Protein AF-A0A816W4D7-F1 (afdb_monomer_lite)

Sequence (241 aa):
MSYVISHELGPYFRDLLIKDIKNCHAQANRVVDGILGAFRTDSIDISKLLILSRDNSNVNKTVEKMINDAMKKVNAELLNVGTCNLHAIHNGFKAGTTETNWHVENFCMNIWSWFQKSPAREEDFENITDELNDAIEKTILYFSSTRQVLLGKVIDRVFREEARRLLVDVSASDRATFFHDVKLVYHAIADNLKKHFPLKTTFLKDLHVLDPASRTKQDSADTMIRVGRAVPKLLINAQVD

Structure (mmCIF, N/CA/C/O backbone):
data_AF-A0A816W4D7-F1
#
_entry.id   AF-A0A816W4D7-F1
#
loop_
_atom_site.group_PDB
_atom_site.id
_atom_site.type_symbol
_atom_site.label_atom_id
_atom_site.label_alt_id
_atom_site.label_comp_id
_atom_site.label_asym_id
_atom_site.label_entity_id
_atom_site.label_seq_id
_atom_site.pdbx_PDB_ins_code
_atom_site.Cartn_x
_atom_site.Cartn_y
_atom_site.Cartn_z
_atom_site.occupancy
_atom_site.B_iso_or_equiv
_atom_site.auth_seq_id
_atom_site.auth_comp_id
_atom_site.auth_asym_id
_atom_site.auth_atom_id
_atom_site.pdbx_PDB_model_num
ATOM 1 N N . MET A 1 1 ? -6.537 5.227 -4.055 1.00 43.22 1 MET A N 1
ATOM 2 C CA . MET A 1 1 ? -7.144 4.575 -2.874 1.00 43.22 1 MET A CA 1
ATOM 3 C C . MET A 1 1 ? -8.670 4.453 -2.932 1.00 43.22 1 MET A C 1
ATOM 5 O O . MET A 1 1 ? -9.239 3.701 -2.160 1.00 43.22 1 MET A O 1
ATOM 9 N N . SER A 1 2 ? -9.355 5.137 -3.846 1.00 40.59 2 SER A N 1
ATOM 10 C CA . SER A 1 2 ? -10.811 5.300 -3.794 1.00 40.59 2 SER A CA 1
ATOM 11 C C . SER A 1 2 ? -11.666 4.137 -4.315 1.00 40.59 2 SER A C 1
ATOM 13 O O . SER A 1 2 ? -12.844 4.079 -3.993 1.00 40.59 2 SER A O 1
ATOM 15 N N . TYR A 1 3 ? -11.127 3.214 -5.113 1.00 35.16 3 TYR A N 1
ATOM 16 C CA . TYR A 1 3 ? -11.970 2.215 -5.792 1.00 35.16 3 TYR A CA 1
ATOM 17 C C . TYR A 1 3 ? -12.271 0.953 -4.974 1.00 35.16 3 TYR A C 1
ATOM 19 O O . TYR A 1 3 ? -13.312 0.346 -5.179 1.00 35.16 3 TYR A O 1
ATOM 27 N N . VAL A 1 4 ? -11.388 0.553 -4.054 1.00 35.16 4 VAL A N 1
ATOM 28 C CA . VAL A 1 4 ? -11.541 -0.731 -3.341 1.00 35.16 4 VAL A CA 1
ATOM 29 C C . VAL A 1 4 ? -12.537 -0.614 -2.184 1.00 35.16 4 VAL A C 1
ATOM 31 O O . VAL A 1 4 ? -13.344 -1.506 -1.976 1.00 35.16 4 VAL A O 1
ATOM 34 N N . ILE A 1 5 ? -12.543 0.521 -1.475 1.00 44.91 5 ILE A N 1
ATOM 35 C CA . ILE A 1 5 ? -13.471 0.752 -0.355 1.00 44.91 5 ILE A CA 1
ATOM 36 C C . ILE A 1 5 ? -14.904 0.986 -0.870 1.00 44.91 5 ILE A C 1
ATOM 38 O O . ILE A 1 5 ? -15.868 0.627 -0.205 1.00 44.91 5 ILE A O 1
ATOM 42 N N . SER A 1 6 ? -15.063 1.560 -2.070 1.00 46.59 6 SER A N 1
ATOM 43 C CA . SER A 1 6 ? -16.387 1.888 -2.609 1.00 46.59 6 SER A CA 1
ATOM 44 C C . SER A 1 6 ? -17.221 0.687 -3.030 1.00 46.59 6 SER A C 1
ATOM 46 O O . SER A 1 6 ? -18.440 0.762 -2.962 1.00 46.59 6 SER A O 1
ATOM 48 N N . HIS A 1 7 ? -16.592 -0.405 -3.461 1.00 46.03 7 HIS A N 1
ATOM 49 C CA . HIS A 1 7 ? -17.326 -1.570 -3.946 1.00 46.03 7 HIS A CA 1
ATOM 50 C C . HIS A 1 7 ? -17.870 -2.444 -2.807 1.00 46.03 7 HIS A C 1
ATOM 52 O O . HIS A 1 7 ? -18.959 -2.994 -2.934 1.00 46.03 7 HIS A O 1
ATOM 58 N N . GLU A 1 8 ? -17.128 -2.529 -1.699 1.00 49.53 8 GLU A N 1
ATOM 59 C CA . GLU A 1 8 ? -17.461 -3.363 -0.535 1.00 49.53 8 GLU A CA 1
ATOM 60 C C . GLU A 1 8 ? -18.440 -2.679 0.434 1.00 49.53 8 GLU A C 1
ATOM 62 O O . GLU A 1 8 ? -19.227 -3.353 1.087 1.00 49.53 8 GLU A O 1
ATOM 67 N N . LEU A 1 9 ? -18.433 -1.341 0.517 1.00 58.88 9 LEU A N 1
ATOM 68 C CA . LEU A 1 9 ? -19.350 -0.565 1.376 1.00 58.88 9 LEU A CA 1
ATOM 69 C C . LEU A 1 9 ? -20.667 -0.173 0.674 1.00 58.88 9 LEU A C 1
ATOM 71 O O . LEU A 1 9 ? -21.354 0.758 1.095 1.00 58.88 9 LEU A O 1
ATOM 75 N N . GLY A 1 10 ? -20.994 -0.848 -0.429 1.00 63.88 10 GLY A N 1
ATOM 76 C CA . GLY A 1 10 ? -22.269 -0.702 -1.122 1.00 63.88 10 GLY A CA 1
ATOM 77 C C . GLY A 1 10 ? -22.396 0.515 -2.059 1.00 63.88 10 GLY A C 1
ATOM 78 O O . GLY A 1 10 ? -21.570 1.436 -2.074 1.00 63.88 10 GLY A O 1
ATOM 79 N N . PRO A 1 11 ? -23.463 0.536 -2.884 1.00 67.50 11 PRO A N 1
ATOM 80 C CA . PRO A 1 11 ? -23.660 1.531 -3.941 1.00 67.50 11 PRO A CA 1
ATOM 81 C C . PRO A 1 11 ? -23.800 2.962 -3.402 1.00 67.50 11 PRO A C 1
ATOM 83 O O . PRO A 1 11 ? -23.321 3.902 -4.028 1.00 67.50 11 PRO A O 1
ATOM 86 N N . TYR A 1 12 ? -24.372 3.131 -2.208 1.00 65.50 12 TYR A N 1
ATOM 87 C CA . TYR A 1 12 ? -24.527 4.442 -1.577 1.00 65.50 12 TYR A CA 1
ATOM 88 C C . TYR A 1 12 ? -23.179 5.099 -1.246 1.00 65.50 12 TYR A C 1
ATOM 90 O O . TYR A 1 12 ? -22.938 6.257 -1.599 1.00 65.50 12 TYR A O 1
ATOM 98 N N . PHE A 1 13 ? -22.269 4.353 -0.610 1.00 64.88 13 PHE A N 1
ATOM 99 C CA . PHE A 1 13 ? -20.935 4.863 -0.301 1.00 64.88 13 PHE A CA 1
ATOM 100 C C . PHE A 1 13 ? -20.142 5.142 -1.577 1.00 64.88 13 PHE A C 1
ATOM 102 O O . PHE A 1 13 ? -19.437 6.150 -1.669 1.00 64.88 13 PHE A O 1
ATOM 109 N N . ARG A 1 14 ? -20.300 4.286 -2.592 1.00 66.69 14 ARG A N 1
ATOM 110 C CA . ARG A 1 14 ? -19.708 4.493 -3.914 1.00 66.69 14 ARG A CA 1
ATOM 111 C C . ARG A 1 14 ? -20.147 5.809 -4.542 1.00 66.69 14 ARG A C 1
ATOM 113 O O . ARG A 1 14 ? -19.284 6.566 -4.984 1.00 66.69 14 ARG A O 1
ATOM 120 N N . ASP A 1 15 ? -21.440 6.102 -4.555 1.00 68.12 15 ASP A N 1
ATOM 121 C CA . ASP A 1 15 ? -21.973 7.317 -5.173 1.00 68.12 15 ASP A CA 1
ATOM 122 C C . ASP A 1 15 ? -21.532 8.579 -4.427 1.00 68.12 15 ASP A C 1
ATOM 124 O O . ASP A 1 15 ? -21.128 9.567 -5.054 1.00 68.12 15 ASP A O 1
ATOM 128 N N . LEU A 1 16 ? -21.520 8.533 -3.091 1.00 64.88 16 LEU A N 1
ATOM 129 C CA . LEU A 1 16 ? -21.025 9.627 -2.257 1.00 64.88 16 LEU A CA 1
ATOM 130 C C . LEU A 1 16 ? -19.529 9.882 -2.498 1.00 64.88 16 LEU A C 1
ATOM 132 O O . LEU A 1 16 ? -19.118 11.020 -2.730 1.00 64.88 16 LEU A O 1
ATOM 136 N N . LEU A 1 17 ? -18.722 8.818 -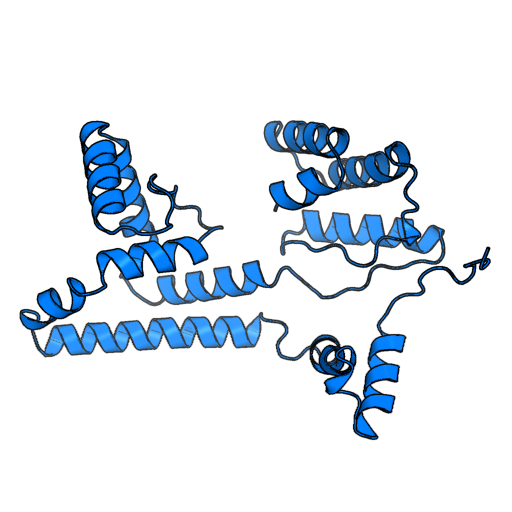2.527 1.00 64.25 17 LEU A N 1
ATOM 137 C CA . LEU A 1 17 ? -17.285 8.903 -2.760 1.00 64.25 17 LEU A CA 1
ATOM 138 C C . LEU A 1 17 ? -16.968 9.408 -4.176 1.00 64.25 17 LEU A C 1
ATOM 140 O O . LEU A 1 17 ? -16.089 10.251 -4.343 1.00 64.25 17 LEU A O 1
ATOM 144 N N . ILE A 1 18 ? -17.692 8.945 -5.201 1.00 64.69 18 ILE A N 1
ATOM 145 C CA . ILE A 1 18 ? -17.551 9.435 -6.582 1.00 64.69 18 ILE A CA 1
ATOM 146 C C . ILE A 1 18 ? -17.895 10.925 -6.656 1.00 64.69 18 ILE A C 1
ATOM 148 O O . ILE A 1 18 ? -17.173 11.686 -7.304 1.00 64.69 18 ILE A O 1
ATOM 152 N N . LYS A 1 19 ? -18.971 11.358 -5.991 1.00 64.50 19 LYS A N 1
ATOM 153 C CA . LYS A 1 19 ? -19.378 12.766 -5.939 1.00 64.50 19 LYS A CA 1
ATOM 154 C C . LYS A 1 19 ? -18.318 13.636 -5.262 1.00 64.50 19 LYS A C 1
ATOM 156 O O . LYS A 1 19 ? -17.996 14.701 -5.784 1.00 64.50 19 LYS A O 1
ATOM 161 N N . ASP A 1 20 ? -17.738 13.191 -4.153 1.00 61.50 20 ASP A N 1
ATOM 162 C CA . ASP A 1 20 ? -16.704 13.954 -3.445 1.00 61.50 20 ASP A CA 1
ATOM 163 C C . ASP A 1 20 ? -15.362 13.983 -4.190 1.00 61.50 20 ASP A C 1
ATOM 165 O O . ASP A 1 20 ? -14.714 15.031 -4.235 1.00 61.50 20 ASP A O 1
ATOM 169 N N . ILE A 1 21 ? -14.972 12.888 -4.851 1.00 57.16 21 ILE A N 1
ATOM 170 C CA . ILE A 1 21 ? -13.780 12.851 -5.716 1.00 57.16 21 ILE A CA 1
ATOM 171 C C . ILE A 1 21 ? -13.932 13.815 -6.893 1.00 5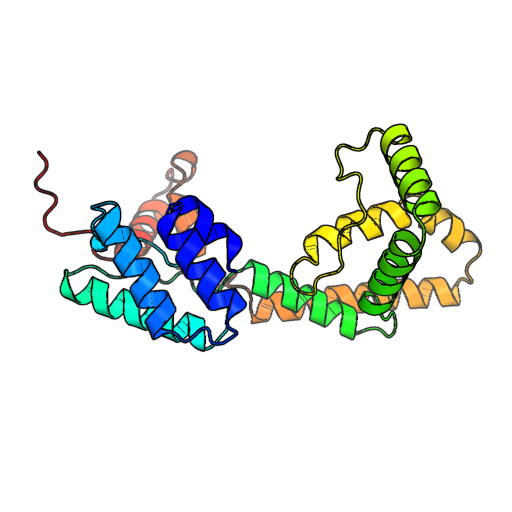7.16 21 ILE A C 1
ATOM 173 O O . ILE A 1 21 ? -12.998 14.554 -7.198 1.00 57.16 21 ILE A O 1
ATOM 177 N N . LYS A 1 22 ? -15.108 13.844 -7.535 1.00 56.06 22 LYS A N 1
ATOM 178 C CA . LYS A 1 22 ? -15.398 14.758 -8.653 1.00 56.06 22 LYS A CA 1
ATOM 179 C C . LYS A 1 22 ? -15.351 16.233 -8.247 1.00 56.06 22 LYS A C 1
ATOM 181 O O . LYS A 1 22 ? -15.041 17.072 -9.083 1.00 56.06 22 LYS A O 1
ATOM 186 N N . ASN A 1 23 ? -15.620 16.542 -6.979 1.00 54.66 23 ASN A N 1
ATOM 187 C CA . ASN A 1 23 ? -15.644 17.910 -6.461 1.00 54.66 23 ASN A CA 1
ATOM 188 C C . ASN A 1 23 ? -14.305 18.371 -5.849 1.00 54.66 23 ASN A C 1
ATOM 190 O O . ASN A 1 23 ? -14.266 19.427 -5.223 1.00 54.66 23 ASN A O 1
ATOM 194 N N . CYS A 1 24 ? -13.215 17.604 -6.007 1.00 49.47 24 CYS A N 1
ATOM 195 C CA . CYS A 1 24 ? -11.825 17.973 -5.679 1.00 49.47 24 CYS A CA 1
ATOM 196 C C . CYS A 1 24 ? -11.538 18.489 -4.249 1.00 49.47 24 CYS A C 1
ATOM 198 O O . CYS A 1 24 ? -10.450 18.998 -3.982 1.00 49.47 24 CYS A O 1
ATOM 200 N N . HIS A 1 25 ? -12.450 18.297 -3.296 1.00 55.69 25 HIS A N 1
ATOM 201 C CA . HIS A 1 25 ? -12.258 18.651 -1.889 1.00 55.69 25 HIS A CA 1
ATOM 202 C C . HIS A 1 25 ? -12.537 17.436 -1.007 1.00 55.69 25 HIS A C 1
ATOM 204 O O . HIS A 1 25 ? -13.533 17.390 -0.286 1.00 55.69 25 HIS A O 1
ATOM 210 N N . ALA A 1 26 ? -11.648 16.441 -1.060 1.00 61.69 26 ALA A N 1
ATOM 211 C CA . ALA A 1 26 ? -11.663 15.321 -0.124 1.00 61.69 26 ALA A CA 1
ATOM 212 C C . ALA A 1 26 ? -11.282 15.822 1.281 1.00 61.69 26 ALA A C 1
ATOM 214 O O . ALA A 1 26 ? -10.135 15.724 1.715 1.00 61.69 26 ALA A O 1
ATOM 215 N N . GLN A 1 27 ? -12.237 16.436 1.976 1.00 77.88 27 GLN A N 1
ATOM 216 C CA . GLN A 1 27 ? -12.098 16.812 3.375 1.00 77.88 27 GLN A CA 1
ATOM 217 C C . GLN A 1 27 ? -12.348 15.572 4.241 1.00 77.88 27 GLN A C 1
ATOM 219 O O . GLN A 1 27 ? -13.264 14.793 3.974 1.00 77.88 27 GLN A O 1
ATOM 224 N N . ALA A 1 28 ? -11.534 15.381 5.283 1.00 81.38 28 ALA A N 1
ATOM 225 C CA . ALA A 1 28 ? -11.591 14.176 6.112 1.00 81.38 28 ALA A CA 1
ATOM 226 C C . ALA A 1 28 ? -12.978 13.948 6.742 1.00 81.38 28 ALA A C 1
ATOM 228 O O . ALA A 1 28 ? -13.445 12.815 6.789 1.00 81.38 28 ALA A O 1
ATOM 229 N N . ASN A 1 29 ? -13.661 15.018 7.160 1.00 84.38 29 ASN A N 1
ATOM 230 C CA . ASN A 1 29 ? -15.020 14.962 7.705 1.00 84.38 29 ASN A CA 1
ATOM 231 C C . ASN A 1 29 ? -16.022 14.335 6.728 1.00 84.38 29 ASN A C 1
ATOM 233 O O . ASN A 1 29 ? -16.762 13.450 7.131 1.00 84.38 29 ASN A O 1
ATOM 237 N N . ARG A 1 30 ? -16.004 14.715 5.445 1.00 80.38 30 ARG A N 1
ATOM 238 C CA . ARG A 1 30 ? -16.941 14.171 4.449 1.00 80.38 30 ARG A CA 1
ATOM 239 C C . ARG A 1 30 ? -16.729 12.684 4.206 1.00 80.38 30 ARG A C 1
ATOM 241 O O . ARG A 1 30 ? -17.689 11.926 4.128 1.00 80.38 30 ARG A O 1
ATOM 248 N N . VAL A 1 31 ? -15.466 12.258 4.146 1.00 81.06 31 VAL A N 1
ATOM 249 C CA . VAL A 1 31 ? -15.121 10.836 4.006 1.00 81.06 31 VAL A CA 1
ATOM 250 C C . VAL A 1 31 ? -15.599 10.049 5.227 1.00 81.06 31 VAL A C 1
ATOM 252 O O . VAL A 1 31 ? -16.188 8.983 5.072 1.00 81.06 31 VAL A O 1
ATOM 255 N N . VAL A 1 32 ? -15.390 10.584 6.433 1.00 87.19 32 VAL A N 1
ATOM 256 C CA . VAL A 1 32 ? -15.873 9.978 7.683 1.00 87.19 32 VAL A CA 1
ATOM 257 C C . VAL A 1 32 ? -17.397 9.891 7.696 1.00 87.19 32 VAL A C 1
ATOM 259 O O . VAL A 1 32 ? -17.925 8.817 7.968 1.00 87.19 32 VAL A O 1
ATOM 262 N N . ASP A 1 33 ? -18.101 10.970 7.356 1.00 85.56 33 ASP A N 1
ATOM 263 C CA . ASP A 1 33 ? -19.566 10.995 7.293 1.00 85.56 33 ASP A CA 1
ATOM 264 C C . ASP A 1 33 ? -20.100 9.971 6.290 1.00 85.56 33 ASP A C 1
ATOM 266 O O . ASP A 1 33 ? -21.085 9.290 6.571 1.00 85.56 33 ASP A O 1
ATOM 270 N N . GLY A 1 34 ? -19.418 9.802 5.156 1.00 81.81 34 GLY A N 1
ATOM 271 C CA . GLY A 1 34 ? -19.741 8.770 4.181 1.00 81.81 34 GLY A CA 1
ATOM 272 C C . GLY A 1 34 ? -19.564 7.358 4.718 1.00 81.81 34 GLY A C 1
ATOM 273 O O . GLY A 1 34 ? -20.479 6.547 4.590 1.00 81.81 34 GLY A O 1
ATOM 274 N N . ILE A 1 35 ? -18.422 7.069 5.350 1.00 84.06 35 ILE A N 1
ATOM 275 C CA . ILE A 1 35 ? -18.149 5.749 5.935 1.00 84.06 35 ILE A CA 1
ATOM 276 C C . ILE A 1 35 ? -19.189 5.451 7.019 1.00 84.06 35 ILE A C 1
ATOM 278 O O . ILE A 1 35 ? -19.868 4.434 6.957 1.00 84.06 35 ILE A O 1
ATOM 282 N N . LEU A 1 36 ? -19.378 6.357 7.981 1.00 86.88 36 LEU A N 1
ATOM 283 C CA . LEU A 1 36 ? -20.357 6.180 9.058 1.00 86.88 36 LEU A CA 1
ATOM 284 C C . LEU A 1 36 ? -21.792 6.090 8.527 1.00 86.88 36 LEU A C 1
ATOM 286 O O . LEU A 1 36 ? -22.603 5.347 9.076 1.00 86.88 36 LEU A O 1
ATOM 290 N N . GLY A 1 37 ? -22.108 6.839 7.471 1.00 85.12 37 GLY A N 1
ATOM 291 C CA . GLY A 1 37 ? -23.381 6.765 6.766 1.00 85.12 37 GLY A CA 1
ATOM 292 C C . GLY A 1 37 ? -23.632 5.376 6.188 1.00 85.12 37 GLY A C 1
ATOM 293 O O . GLY A 1 37 ? -24.696 4.824 6.435 1.00 85.12 37 GLY A O 1
ATOM 294 N N . ALA A 1 38 ? -22.646 4.786 5.509 1.00 82.25 38 ALA A N 1
ATOM 295 C CA . ALA A 1 38 ? -22.746 3.440 4.943 1.00 82.25 38 ALA A CA 1
ATOM 296 C C . ALA A 1 38 ? -23.022 2.377 6.018 1.00 82.25 38 ALA A C 1
ATOM 298 O O . ALA A 1 38 ? -23.970 1.609 5.897 1.00 82.25 38 ALA A O 1
ATOM 299 N N . PHE A 1 39 ? -22.277 2.410 7.130 1.00 83.94 39 PHE A N 1
ATOM 300 C CA . PHE A 1 39 ? -22.509 1.506 8.264 1.00 83.94 39 PHE A CA 1
ATOM 301 C C . PHE A 1 39 ? -23.934 1.634 8.823 1.00 83.94 39 PHE A C 1
ATOM 303 O O . PHE A 1 39 ? -24.573 0.628 9.121 1.00 83.94 39 PHE A O 1
ATOM 310 N N . ARG A 1 40 ? -24.465 2.860 8.931 1.00 86.38 40 ARG A N 1
ATOM 311 C CA . ARG A 1 40 ? -25.851 3.093 9.374 1.00 86.38 40 ARG A CA 1
ATOM 312 C C . ARG A 1 40 ? -26.873 2.567 8.370 1.00 86.38 40 ARG A C 1
ATOM 314 O O . ARG A 1 40 ? -27.831 1.927 8.787 1.00 86.38 40 ARG A O 1
ATOM 321 N N . THR A 1 41 ? -26.681 2.844 7.082 1.00 84.75 41 THR A N 1
ATOM 322 C CA . THR A 1 41 ? -27.574 2.393 6.005 1.00 84.75 41 THR A CA 1
ATOM 323 C C . THR A 1 41 ? -27.668 0.873 5.969 1.00 84.75 41 THR A C 1
ATOM 325 O O . THR A 1 41 ? -28.770 0.336 5.901 1.00 84.75 41 THR A O 1
ATOM 328 N N . ASP A 1 42 ? -26.535 0.192 6.112 1.00 82.50 42 ASP A N 1
ATOM 329 C CA . ASP A 1 42 ? -26.463 -1.268 6.043 1.00 82.50 42 ASP A CA 1
ATOM 330 C C . ASP A 1 42 ? -26.706 -1.942 7.406 1.00 82.50 42 ASP A C 1
ATOM 332 O O . ASP A 1 42 ? -26.616 -3.162 7.528 1.00 82.50 42 ASP A O 1
ATOM 336 N N . SER A 1 43 ? -27.030 -1.165 8.449 1.00 86.00 43 SER A N 1
ATOM 337 C CA . SER A 1 43 ? -27.230 -1.655 9.824 1.00 86.00 43 SER A CA 1
ATOM 338 C C . SER A 1 43 ? -26.036 -2.459 10.368 1.00 86.00 43 SER A C 1
ATOM 340 O O . SER A 1 43 ? -26.191 -3.401 11.148 1.00 86.00 43 SER A O 1
ATOM 342 N N . ILE A 1 44 ? -24.822 -2.079 9.965 1.00 83.44 44 ILE A N 1
ATOM 343 C CA . ILE A 1 44 ? -23.567 -2.674 10.421 1.00 83.44 44 ILE A CA 1
ATOM 344 C C . ILE A 1 44 ? -23.064 -1.882 11.628 1.00 83.44 44 ILE A C 1
ATOM 346 O O . ILE A 1 44 ? -22.872 -0.668 11.566 1.00 83.44 44 ILE A O 1
ATOM 350 N N . ASP A 1 45 ? -22.799 -2.575 12.734 1.00 85.06 45 ASP A N 1
ATOM 351 C CA . ASP A 1 45 ? -22.150 -1.961 13.891 1.00 85.06 45 ASP A CA 1
ATOM 352 C C . ASP A 1 45 ? -20.686 -1.618 13.563 1.00 85.06 45 ASP A C 1
ATOM 354 O O . ASP A 1 45 ? -19.903 -2.482 13.162 1.00 85.06 45 ASP A O 1
ATOM 358 N N . ILE A 1 46 ? -20.308 -0.354 13.769 1.00 85.00 46 ILE A N 1
ATOM 359 C CA . ILE A 1 46 ? -18.941 0.140 13.572 1.00 85.00 46 ILE A CA 1
ATOM 360 C C . ILE A 1 46 ? -17.920 -0.604 14.440 1.00 85.00 46 ILE A C 1
ATOM 362 O O . ILE A 1 46 ? -16.758 -0.705 14.060 1.00 85.00 46 ILE A O 1
ATOM 366 N N . SER A 1 47 ? -18.333 -1.167 15.578 1.00 84.88 47 SER A N 1
ATOM 367 C CA . SER A 1 47 ? -17.462 -1.976 16.438 1.00 84.88 47 SER A CA 1
ATOM 368 C C . SER A 1 47 ? -16.917 -3.230 15.735 1.00 84.88 47 SER A C 1
ATOM 370 O O . SER A 1 47 ? -15.885 -3.763 16.142 1.00 84.88 47 SER A O 1
ATOM 372 N N . LYS A 1 48 ? -17.577 -3.679 14.656 1.00 84.00 48 LYS A N 1
ATOM 373 C CA . LYS A 1 48 ? -17.149 -4.808 13.819 1.00 84.00 48 LYS A CA 1
ATOM 374 C C . LYS A 1 48 ? -16.035 -4.433 12.835 1.00 84.00 48 LYS A C 1
ATOM 376 O O . LYS A 1 48 ? -15.473 -5.318 12.190 1.00 84.00 48 LYS A O 1
ATOM 381 N N . LEU A 1 49 ? -15.700 -3.148 12.698 1.00 85.69 49 LEU A N 1
ATOM 382 C CA . LEU A 1 49 ? -14.597 -2.701 11.854 1.00 85.69 49 LEU A CA 1
ATOM 383 C C . LEU A 1 49 ? -13.254 -3.025 12.522 1.00 85.69 49 LEU A C 1
ATOM 385 O O . LEU A 1 49 ? -12.887 -2.418 13.517 1.00 85.69 49 LEU A O 1
ATOM 389 N N . LEU A 1 50 ? -12.489 -3.958 11.953 1.00 83.44 50 LEU A N 1
ATOM 390 C CA . LEU A 1 50 ? -11.210 -4.376 12.537 1.00 83.44 50 LEU A CA 1
ATOM 391 C C . LEU A 1 50 ? -10.032 -3.481 12.117 1.00 83.44 50 LEU A C 1
ATOM 393 O O . LEU A 1 50 ? -9.238 -3.065 12.954 1.00 83.44 50 LEU A O 1
ATOM 397 N N . ILE A 1 51 ? -9.891 -3.201 10.817 1.00 83.81 51 ILE A N 1
ATOM 398 C CA . ILE A 1 51 ? -8.764 -2.455 10.231 1.00 83.81 51 ILE A CA 1
ATOM 399 C C . ILE A 1 51 ? -9.305 -1.444 9.221 1.00 83.81 51 ILE A C 1
ATOM 401 O O . ILE A 1 51 ? -10.180 -1.772 8.422 1.00 83.81 51 ILE A O 1
ATOM 405 N N . LEU A 1 52 ? -8.703 -0.253 9.179 1.00 84.81 52 LEU A N 1
ATOM 406 C CA . LEU A 1 52 ? -8.881 0.704 8.089 1.00 84.81 52 LEU A CA 1
ATOM 407 C C . LEU A 1 52 ? -7.566 0.876 7.313 1.00 84.81 52 LEU A C 1
ATOM 409 O O . LEU A 1 52 ? -6.662 1.594 7.735 1.00 84.81 52 LEU A O 1
ATOM 413 N N . SER A 1 53 ? -7.448 0.213 6.160 1.00 79.94 53 SER A N 1
ATOM 414 C CA . SER A 1 53 ? -6.255 0.334 5.311 1.00 79.94 53 SER A CA 1
ATOM 415 C C . SER A 1 53 ? -6.238 1.677 4.581 1.00 79.94 53 SER A C 1
ATOM 417 O O . SER A 1 53 ? -7.204 2.037 3.908 1.00 79.94 53 SER A O 1
ATOM 419 N N . ARG A 1 54 ? -5.129 2.423 4.697 1.00 79.56 54 ARG A N 1
ATOM 420 C CA . ARG A 1 54 ? -5.027 3.794 4.170 1.00 79.56 54 ARG A CA 1
ATOM 421 C C . ARG A 1 54 ? -3.631 4.205 3.664 1.00 79.56 54 ARG A C 1
ATOM 423 O O . ARG A 1 54 ? -2.610 3.647 4.079 1.00 79.56 54 ARG A O 1
ATOM 430 N N . ASP A 1 55 ? -3.559 5.179 2.754 1.00 75.06 55 ASP A N 1
ATOM 431 C CA . ASP A 1 55 ? -2.334 5.727 2.139 1.00 75.06 55 ASP A CA 1
ATOM 432 C C . ASP A 1 55 ? -1.772 6.875 2.976 1.00 75.06 55 ASP A C 1
ATOM 434 O O . ASP A 1 55 ? -2.474 7.446 3.809 1.00 75.06 55 ASP A O 1
ATOM 438 N N . ASN A 1 56 ? -0.482 7.198 2.827 1.00 77.00 56 ASN A N 1
ATOM 439 C CA . ASN A 1 56 ? 0.232 8.059 3.781 1.00 77.00 56 ASN A CA 1
ATOM 440 C C . ASN A 1 56 ? -0.151 9.549 3.747 1.00 77.00 56 ASN A C 1
ATOM 442 O O . ASN A 1 56 ? 0.520 10.353 4.395 1.00 77.00 56 ASN A O 1
ATOM 446 N N . SER A 1 57 ? -1.234 9.918 3.059 1.00 82.69 57 SER A N 1
ATOM 447 C CA . SER A 1 57 ? -1.743 11.287 3.057 1.00 82.69 57 SER A CA 1
ATOM 448 C C . SER A 1 57 ? -2.241 11.719 4.441 1.00 82.69 57 SER A C 1
ATOM 450 O O . SER A 1 57 ? -2.758 10.919 5.228 1.00 82.69 57 SER A O 1
ATOM 452 N N . ASN A 1 58 ? -2.090 13.012 4.743 1.00 83.25 58 ASN A N 1
ATOM 453 C CA . ASN A 1 58 ? -2.537 13.587 6.016 1.00 83.25 58 ASN A CA 1
ATOM 454 C C . ASN A 1 58 ? -4.056 13.477 6.187 1.00 83.25 58 ASN A C 1
ATOM 456 O O . ASN A 1 58 ? -4.512 13.131 7.271 1.00 83.25 58 ASN A O 1
ATOM 460 N N . VAL A 1 59 ? -4.822 13.682 5.109 1.00 83.88 59 VAL A N 1
ATOM 461 C CA . VAL A 1 59 ? -6.285 13.527 5.113 1.00 83.88 59 VAL A CA 1
ATOM 462 C C . VAL A 1 59 ? -6.673 12.130 5.588 1.00 83.88 59 VAL A C 1
ATOM 464 O O . VAL A 1 59 ? -7.477 11.999 6.505 1.00 83.88 59 VAL A O 1
ATOM 467 N N . ASN A 1 60 ? -6.047 11.085 5.045 1.00 84.06 60 ASN A N 1
ATOM 468 C CA . ASN A 1 60 ? -6.384 9.714 5.409 1.00 84.06 60 ASN A CA 1
ATOM 469 C C . ASN A 1 60 ? -5.952 9.332 6.832 1.00 84.06 60 ASN A C 1
ATOM 471 O O . ASN A 1 60 ? -6.618 8.519 7.467 1.00 84.06 60 ASN A O 1
ATOM 475 N N . LYS A 1 61 ? -4.885 9.940 7.370 1.00 86.31 61 LYS A N 1
ATOM 476 C CA . LYS A 1 61 ? -4.549 9.818 8.803 1.00 86.31 61 LYS A CA 1
ATOM 477 C C . LYS A 1 61 ? -5.626 10.451 9.680 1.00 86.31 61 LYS A C 1
ATOM 479 O O . LYS A 1 61 ? -5.988 9.891 10.709 1.00 86.31 61 LYS A O 1
ATOM 484 N N . THR A 1 62 ? -6.145 11.609 9.273 1.00 89.38 62 THR A N 1
ATOM 485 C CA . THR A 1 62 ? -7.245 12.274 9.978 1.00 89.38 62 THR A CA 1
ATOM 486 C C . THR A 1 62 ? -8.521 11.438 9.927 1.00 89.38 62 THR A C 1
ATOM 488 O O . THR A 1 62 ? -9.166 11.292 10.960 1.00 89.38 62 THR A O 1
ATOM 491 N N . VAL A 1 63 ? -8.852 10.837 8.778 1.00 89.19 63 VAL A N 1
ATOM 492 C CA . VAL A 1 63 ? -9.993 9.912 8.647 1.00 89.19 63 VAL A CA 1
ATOM 493 C C . VAL A 1 63 ? -9.849 8.726 9.604 1.00 89.19 63 VAL A C 1
ATOM 495 O O . VAL A 1 63 ? -10.761 8.475 10.385 1.00 89.19 63 VAL A O 1
ATOM 498 N N . GLU A 1 64 ? -8.701 8.038 9.601 1.00 89.94 64 GLU A N 1
ATOM 499 C CA . GLU A 1 64 ? -8.437 6.912 10.512 1.00 89.94 64 GLU A CA 1
ATOM 500 C C . GLU A 1 64 ? -8.600 7.321 11.976 1.00 89.94 64 GLU A C 1
ATOM 502 O O . GLU A 1 64 ? -9.294 6.643 12.733 1.00 89.94 64 GLU A O 1
ATOM 507 N N . LYS A 1 65 ? -8.027 8.467 12.361 1.00 92.50 65 LYS A N 1
ATOM 508 C CA . LYS A 1 65 ? -8.166 9.004 13.715 1.00 92.50 65 LYS A CA 1
ATOM 509 C C . LYS A 1 65 ? -9.633 9.232 14.081 1.00 92.50 65 LYS A C 1
ATOM 511 O O . LYS A 1 65 ? -10.067 8.780 15.131 1.00 92.50 65 LYS A O 1
ATOM 516 N N . MET A 1 66 ? -10.396 9.901 13.219 1.00 93.69 66 MET A N 1
ATOM 517 C CA . MET A 1 66 ? -11.803 10.223 13.477 1.00 93.69 66 MET A CA 1
ATOM 518 C C . MET A 1 66 ? -12.686 8.972 13.570 1.00 93.69 66 MET A C 1
ATOM 520 O O . MET A 1 66 ? -13.570 8.917 14.423 1.00 93.69 66 MET A O 1
ATOM 524 N N . ILE A 1 67 ? -12.438 7.957 12.735 1.00 91.69 67 ILE A N 1
ATOM 525 C CA . ILE A 1 67 ? -13.130 6.663 12.828 1.00 91.69 67 ILE A CA 1
ATOM 526 C C . ILE A 1 67 ? -12.748 5.942 14.124 1.00 91.69 67 ILE A C 1
ATOM 528 O O . ILE A 1 67 ? -13.637 5.467 14.830 1.00 91.69 67 ILE A O 1
ATOM 532 N N . ASN A 1 68 ? -11.463 5.914 14.492 1.00 92.62 68 ASN A N 1
ATOM 533 C CA . ASN A 1 68 ? -11.029 5.300 15.748 1.00 92.62 68 ASN A CA 1
ATOM 534 C C . ASN A 1 68 ? -11.643 6.006 16.970 1.00 92.62 68 ASN A C 1
ATOM 536 O O . ASN A 1 68 ? -12.099 5.354 17.905 1.00 92.62 68 ASN A O 1
ATOM 540 N N . ASP A 1 69 ? -11.721 7.339 16.947 1.00 94.38 69 ASP A N 1
ATOM 541 C CA . ASP A 1 69 ? -12.377 8.133 17.990 1.00 94.38 69 ASP A CA 1
ATOM 542 C C . ASP A 1 69 ? -13.882 7.815 18.084 1.00 94.38 69 ASP A C 1
ATOM 544 O O . ASP A 1 69 ? -14.447 7.819 19.178 1.00 94.38 69 ASP A O 1
ATOM 548 N N . ALA A 1 70 ? -14.547 7.509 16.963 1.00 92.06 70 ALA A N 1
ATOM 549 C CA . ALA A 1 70 ? -15.937 7.050 16.956 1.00 92.06 70 ALA A CA 1
ATOM 550 C C . ALA A 1 70 ? -16.084 5.631 17.530 1.00 92.06 70 ALA A C 1
ATOM 552 O O . ALA A 1 70 ? -16.980 5.399 18.340 1.00 92.06 70 ALA A O 1
ATOM 553 N N . MET A 1 71 ? -15.187 4.706 17.180 1.00 90.50 71 MET A N 1
ATOM 554 C CA . MET A 1 71 ? -15.175 3.341 17.723 1.00 90.50 71 MET A CA 1
ATOM 555 C C . MET A 1 71 ? -14.918 3.309 19.232 1.00 90.50 71 MET A C 1
ATOM 557 O O . MET A 1 71 ? -15.574 2.565 19.961 1.00 90.50 71 MET A O 1
ATOM 561 N N . LYS A 1 72 ? -14.038 4.181 19.735 1.00 91.00 72 LYS A N 1
ATOM 562 C CA . LYS A 1 72 ? -13.750 4.285 21.175 1.00 91.00 72 LYS A CA 1
ATOM 563 C C . LYS A 1 72 ? -14.979 4.637 22.003 1.00 91.00 72 LYS A C 1
ATOM 565 O O . LYS A 1 72 ? -15.083 4.198 23.147 1.00 91.00 72 LYS A O 1
ATOM 570 N N . LYS A 1 73 ? -15.945 5.362 21.427 1.00 91.50 73 LYS A N 1
ATOM 571 C CA . LYS A 1 73 ? -17.227 5.672 22.087 1.00 91.50 73 LYS A CA 1
ATOM 572 C C . LYS A 1 73 ? -18.096 4.433 22.311 1.00 91.50 73 LYS A C 1
ATOM 574 O O . LYS A 1 73 ? -18.929 4.454 23.209 1.00 91.50 73 LYS A O 1
ATOM 579 N N . VAL A 1 74 ? -17.889 3.367 21.537 1.00 89.06 74 VAL A N 1
ATOM 580 C CA . VAL A 1 74 ? -18.568 2.068 21.685 1.00 89.06 74 VAL A CA 1
ATOM 581 C C . VAL A 1 74 ? -17.641 0.989 22.262 1.00 89.06 74 VAL A C 1
ATOM 583 O O . VAL A 1 74 ? -17.883 -0.201 22.088 1.00 89.06 74 VAL A O 1
ATOM 586 N N . ASN A 1 75 ? -16.578 1.395 22.973 1.00 88.50 75 ASN A N 1
ATOM 587 C CA . ASN A 1 75 ? -15.593 0.503 23.603 1.00 88.50 75 ASN A CA 1
ATOM 588 C C . ASN A 1 75 ? -14.914 -0.476 22.618 1.00 88.50 75 ASN A C 1
ATOM 590 O O . ASN A 1 75 ? -14.571 -1.600 22.985 1.00 88.50 75 ASN A O 1
ATOM 594 N N . ALA A 1 76 ? -14.709 -0.028 21.377 1.00 88.44 76 ALA A N 1
ATOM 595 C CA . ALA A 1 76 ? -13.931 -0.711 20.348 1.00 88.44 76 ALA A CA 1
ATOM 596 C C . ALA A 1 76 ? -12.773 0.184 19.867 1.00 88.44 76 ALA A C 1
ATOM 598 O O . ALA A 1 76 ? -12.747 1.387 20.129 1.00 88.44 76 ALA A O 1
ATOM 599 N N . GLU A 1 77 ? -11.799 -0.383 19.163 1.00 90.25 77 GLU A N 1
ATOM 600 C CA . GLU A 1 77 ? -10.670 0.362 18.591 1.00 90.25 77 GLU A CA 1
ATOM 601 C C . GLU A 1 77 ? -10.198 -0.315 17.298 1.00 90.25 77 GLU A C 1
ATOM 603 O O . GLU A 1 77 ? -10.372 -1.519 17.122 1.00 90.25 77 GLU A O 1
ATOM 608 N N . LEU A 1 78 ? -9.625 0.464 16.380 1.00 87.12 78 LEU A N 1
ATOM 609 C CA . LEU A 1 78 ? -9.004 -0.050 15.163 1.00 87.12 78 LEU A CA 1
ATOM 610 C C . LEU A 1 78 ? -7.675 -0.744 15.466 1.00 87.12 78 LEU A C 1
ATOM 612 O O . LEU A 1 78 ? -6.833 -0.233 16.209 1.00 87.12 78 LEU A O 1
ATOM 616 N N . LEU A 1 79 ? -7.433 -1.865 14.792 1.00 84.25 79 LEU A N 1
ATOM 617 C CA . LEU A 1 79 ? -6.125 -2.500 14.753 1.00 84.25 79 LEU A CA 1
ATOM 618 C C . LEU A 1 79 ? -5.224 -1.702 13.805 1.00 84.25 79 LEU A C 1
ATOM 620 O O . LEU A 1 79 ? -5.390 -1.725 12.583 1.00 84.25 79 LEU A O 1
ATOM 624 N N . ASN A 1 80 ? -4.242 -1.002 14.370 1.00 79.81 80 ASN A N 1
ATOM 625 C CA . ASN A 1 80 ? -3.280 -0.240 13.585 1.00 79.81 80 ASN A CA 1
ATOM 626 C C . ASN A 1 80 ? -2.182 -1.158 13.023 1.00 79.81 80 ASN A C 1
ATOM 628 O O . ASN A 1 80 ? -1.227 -1.515 13.713 1.00 79.81 80 ASN A O 1
ATOM 632 N N . VAL A 1 81 ? -2.306 -1.507 11.742 1.00 76.06 81 VAL A N 1
ATOM 633 C CA . VAL A 1 81 ? -1.291 -2.259 10.975 1.00 76.06 81 VAL A CA 1
ATOM 634 C C . VAL A 1 81 ? -0.345 -1.349 10.180 1.00 76.06 81 VAL A C 1
ATOM 636 O O . VAL A 1 81 ? 0.460 -1.821 9.377 1.00 76.06 81 VAL A O 1
ATOM 639 N N . GLY A 1 82 ? -0.427 -0.038 10.403 1.00 76.69 82 GLY A N 1
ATOM 640 C CA . GLY A 1 82 ? 0.351 0.976 9.715 1.00 76.69 82 GLY A CA 1
ATOM 641 C C . GLY A 1 82 ? -0.240 1.399 8.371 1.00 76.69 82 GLY A C 1
ATOM 642 O O . GLY A 1 82 ? -1.438 1.336 8.103 1.00 76.69 82 GLY A O 1
ATOM 643 N N . THR A 1 83 ? 0.634 1.915 7.514 1.00 76.94 83 THR A N 1
ATOM 644 C CA . THR A 1 83 ? 0.257 2.496 6.224 1.00 76.94 83 THR A CA 1
ATOM 645 C C . THR A 1 83 ? 0.184 1.447 5.116 1.00 76.94 83 THR A C 1
ATOM 647 O O . THR A 1 83 ? 0.806 0.399 5.219 1.00 76.94 83 THR A O 1
ATOM 650 N N . CYS A 1 84 ? -0.503 1.749 4.012 1.00 78.56 84 CYS A N 1
ATOM 651 C CA . CYS A 1 84 ? -0.589 0.868 2.850 1.00 78.56 84 CYS A CA 1
ATOM 652 C C . CYS A 1 84 ? 0.796 0.407 2.353 1.00 78.56 84 CYS A C 1
ATOM 654 O O . CYS A 1 84 ? 1.574 1.201 1.819 1.00 78.56 84 CYS A O 1
ATOM 656 N N . ASN A 1 85 ? 1.066 -0.896 2.464 1.00 75.56 85 ASN A N 1
ATOM 657 C CA . ASN A 1 85 ? 2.329 -1.513 2.042 1.00 75.56 85 ASN A CA 1
ATOM 658 C C . ASN A 1 85 ? 2.596 -1.360 0.538 1.00 75.56 85 ASN A C 1
ATOM 660 O O . ASN A 1 85 ? 3.748 -1.236 0.128 1.00 75.56 85 ASN A O 1
ATOM 664 N N . LEU A 1 86 ? 1.543 -1.284 -0.286 1.00 75.25 86 LEU A N 1
ATOM 665 C CA . LEU A 1 86 ? 1.679 -1.016 -1.722 1.00 75.25 86 LEU A CA 1
ATOM 666 C C . LEU A 1 86 ? 2.286 0.364 -1.989 1.00 75.25 86 LEU A C 1
ATOM 668 O O . LEU A 1 86 ? 3.031 0.530 -2.949 1.00 75.25 86 LEU A O 1
ATOM 672 N N . HIS A 1 87 ? 2.013 1.346 -1.128 1.00 75.06 87 HIS A N 1
ATOM 673 C CA . HIS A 1 87 ? 2.597 2.676 -1.254 1.00 75.06 87 HIS A CA 1
ATOM 674 C C . HIS A 1 87 ? 4.094 2.671 -0.911 1.00 75.06 87 HIS A C 1
ATOM 676 O O . HIS A 1 87 ? 4.870 3.357 -1.568 1.00 75.06 87 HIS A O 1
ATOM 682 N N . ALA A 1 88 ? 4.518 1.863 0.070 1.00 79.81 88 ALA A N 1
ATOM 683 C CA . ALA A 1 88 ? 5.939 1.662 0.365 1.00 79.81 88 ALA A CA 1
ATOM 684 C C . ALA A 1 88 ? 6.668 0.982 -0.806 1.00 79.81 88 ALA A C 1
ATOM 686 O O . ALA A 1 88 ? 7.749 1.422 -1.186 1.00 79.81 88 ALA A O 1
ATOM 687 N N . ILE A 1 89 ? 6.049 -0.029 -1.428 1.00 79.38 89 ILE A N 1
ATOM 688 C CA . ILE A 1 89 ? 6.585 -0.681 -2.634 1.00 79.38 89 ILE A CA 1
ATOM 689 C C . ILE A 1 89 ? 6.709 0.320 -3.779 1.00 79.38 89 ILE A C 1
ATOM 691 O O . ILE A 1 89 ? 7.777 0.446 -4.370 1.00 79.38 89 ILE A O 1
ATOM 695 N N . HIS A 1 90 ? 5.643 1.069 -4.055 1.00 76.94 90 HIS A N 1
ATOM 696 C CA . HIS A 1 90 ? 5.634 2.080 -5.104 1.00 76.94 90 HIS A CA 1
ATOM 697 C C . HIS A 1 90 ? 6.728 3.138 -4.899 1.00 76.94 90 HIS A C 1
ATOM 699 O O . HIS A 1 90 ? 7.484 3.432 -5.819 1.00 76.94 90 HIS A O 1
ATOM 705 N N . ASN A 1 91 ? 6.867 3.670 -3.683 1.00 81.12 91 ASN A N 1
ATOM 706 C CA . ASN A 1 91 ? 7.915 4.645 -3.384 1.00 81.12 91 ASN A CA 1
ATOM 707 C C . ASN A 1 91 ? 9.322 4.044 -3.499 1.00 81.12 91 ASN A C 1
ATOM 709 O O . ASN A 1 91 ? 10.244 4.758 -3.886 1.00 81.12 91 ASN A O 1
ATOM 713 N N . GLY A 1 92 ? 9.483 2.750 -3.210 1.00 83.56 92 GLY A N 1
ATOM 714 C CA . GLY A 1 92 ? 10.728 2.028 -3.451 1.00 83.56 92 GLY A CA 1
ATOM 715 C C . GLY A 1 92 ? 11.090 1.987 -4.932 1.00 83.56 92 GLY A C 1
ATOM 716 O O . GLY A 1 92 ? 12.181 2.414 -5.298 1.00 83.56 92 GLY A O 1
ATOM 717 N N . PHE A 1 93 ? 10.161 1.559 -5.791 1.00 80.69 93 PHE A N 1
ATOM 718 C CA . PHE A 1 93 ? 10.358 1.570 -7.246 1.00 80.69 93 PHE A CA 1
ATOM 719 C C . PHE A 1 93 ? 10.626 2.972 -7.781 1.00 80.69 93 PHE A C 1
ATOM 721 O O . PHE A 1 93 ? 11.562 3.149 -8.556 1.00 80.69 93 PHE A O 1
ATOM 728 N N . LYS A 1 94 ? 9.870 3.973 -7.318 1.00 80.88 94 LYS A N 1
ATOM 729 C CA . LYS A 1 94 ? 10.108 5.373 -7.668 1.00 80.88 94 LYS A CA 1
ATOM 730 C C . LYS A 1 94 ? 11.534 5.804 -7.323 1.00 80.88 94 LYS A C 1
ATOM 732 O O . LYS A 1 94 ? 12.202 6.352 -8.192 1.00 80.88 94 LYS A O 1
ATOM 737 N N . ALA A 1 95 ? 12.003 5.513 -6.107 1.00 85.94 95 ALA A N 1
ATOM 738 C CA . ALA A 1 95 ? 13.374 5.812 -5.694 1.00 85.94 95 ALA A CA 1
ATOM 739 C C . ALA A 1 95 ? 14.395 5.150 -6.631 1.00 85.94 95 ALA A C 1
ATOM 741 O O . ALA A 1 95 ? 15.267 5.833 -7.153 1.00 85.94 95 ALA A O 1
ATOM 742 N N . GLY A 1 96 ? 14.217 3.863 -6.946 1.00 83.19 96 GLY A N 1
ATOM 743 C CA . GLY A 1 96 ? 15.064 3.165 -7.914 1.00 83.19 96 GLY A CA 1
ATOM 744 C C . GLY A 1 96 ? 15.086 3.835 -9.289 1.00 83.19 96 GLY A C 1
ATOM 745 O O . GLY A 1 96 ? 16.153 4.099 -9.830 1.00 83.19 96 GLY A O 1
ATOM 746 N N . THR A 1 97 ? 13.921 4.175 -9.848 1.00 78.56 97 THR A N 1
ATOM 747 C CA . THR A 1 97 ? 13.836 4.827 -11.168 1.00 78.56 97 THR A CA 1
ATOM 748 C C . THR A 1 97 ? 14.420 6.239 -11.200 1.00 78.56 97 THR A C 1
ATOM 750 O O . THR A 1 97 ? 14.698 6.738 -12.286 1.00 78.56 97 THR A O 1
ATOM 753 N N . THR A 1 98 ? 14.607 6.882 -10.042 1.00 83.81 98 THR A N 1
ATOM 754 C CA . THR A 1 98 ? 15.244 8.203 -9.933 1.00 83.81 98 THR A CA 1
ATOM 755 C C . THR A 1 98 ? 16.754 8.146 -9.712 1.00 83.81 98 THR A C 1
ATOM 757 O O . THR A 1 98 ? 17.400 9.179 -9.840 1.00 83.81 98 THR A O 1
ATOM 760 N N . GLU A 1 99 ? 17.329 6.976 -9.413 1.00 85.62 99 GLU A N 1
ATOM 761 C CA . GLU A 1 99 ? 18.789 6.818 -9.274 1.00 85.62 99 GLU A CA 1
ATOM 762 C C . GLU A 1 99 ? 19.531 6.851 -10.611 1.00 85.62 99 GLU A C 1
ATOM 764 O O . GLU A 1 99 ? 20.746 7.026 -10.653 1.00 85.62 99 GLU A O 1
ATOM 769 N N . THR A 1 100 ? 18.813 6.647 -11.714 1.00 81.56 100 THR A N 1
ATOM 770 C CA . THR A 1 100 ? 19.391 6.582 -13.055 1.00 81.56 100 THR A CA 1
ATOM 771 C C . THR A 1 100 ? 18.755 7.632 -13.952 1.00 81.56 100 THR A C 1
ATOM 773 O O . THR A 1 100 ? 17.607 8.039 -13.768 1.00 81.56 100 THR A O 1
ATOM 776 N N . ASN A 1 101 ? 19.476 8.027 -14.997 1.00 81.38 101 ASN A N 1
ATOM 777 C CA . ASN A 1 101 ? 18.954 8.925 -16.030 1.00 81.38 101 ASN A CA 1
ATOM 778 C C . ASN A 1 101 ? 18.104 8.187 -17.077 1.00 81.38 101 ASN A C 1
ATOM 780 O O . ASN A 1 101 ? 17.921 8.669 -18.190 1.00 81.38 101 ASN A O 1
ATOM 784 N N . TRP A 1 102 ? 17.586 7.000 -16.755 1.00 78.50 102 TRP A N 1
ATOM 785 C CA . TRP A 1 102 ? 16.815 6.197 -17.704 1.00 78.50 102 TRP A CA 1
ATOM 786 C C . TRP A 1 102 ? 15.444 6.795 -18.022 1.00 78.50 102 TRP A C 1
ATOM 788 O O . TRP A 1 102 ? 14.810 6.377 -18.986 1.00 78.50 102 TRP A O 1
ATOM 798 N N . HIS A 1 103 ? 14.973 7.760 -17.222 1.00 77.50 103 HIS A N 1
ATOM 799 C CA . HIS A 1 103 ? 13.691 8.443 -17.418 1.00 77.50 103 HIS A CA 1
ATOM 800 C C . HIS A 1 103 ? 12.537 7.466 -17.709 1.00 77.50 103 HIS A C 1
ATOM 802 O O . HIS A 1 103 ? 11.694 7.723 -18.569 1.00 77.50 103 HIS A O 1
ATOM 808 N N . VAL A 1 104 ? 12.503 6.338 -16.987 1.00 72.88 104 VAL A N 1
ATOM 809 C CA . VAL A 1 104 ? 11.602 5.205 -17.257 1.00 72.88 104 VAL A CA 1
ATOM 810 C C . VAL A 1 104 ? 10.142 5.657 -17.329 1.00 72.88 104 VAL A C 1
ATOM 812 O O . VAL A 1 104 ? 9.425 5.270 -18.242 1.00 72.88 104 VAL A O 1
ATOM 815 N N . GLU A 1 105 ? 9.712 6.551 -16.435 1.00 71.25 105 GLU A N 1
ATOM 816 C CA . GLU A 1 105 ? 8.346 7.089 -16.454 1.00 71.25 105 GLU A CA 1
ATOM 817 C C . GLU A 1 105 ? 8.022 7.825 -17.767 1.00 71.25 105 GLU A C 1
ATOM 819 O O . GLU A 1 105 ? 6.959 7.609 -18.349 1.00 71.25 105 GLU A O 1
ATOM 824 N N . ASN A 1 106 ? 8.953 8.637 -18.283 1.00 75.12 106 ASN A N 1
ATOM 825 C CA . ASN A 1 106 ? 8.783 9.348 -19.555 1.00 75.12 106 ASN A CA 1
ATOM 826 C C . ASN A 1 106 ? 8.748 8.380 -20.735 1.00 75.12 106 ASN A C 1
ATOM 828 O O . ASN A 1 106 ? 7.918 8.533 -21.628 1.00 75.12 106 ASN A O 1
ATOM 832 N N . PHE A 1 107 ? 9.617 7.370 -20.729 1.00 73.75 107 PHE A N 1
ATOM 833 C CA . PHE A 1 107 ? 9.612 6.320 -21.741 1.00 73.75 107 PHE A CA 1
ATOM 834 C C . PHE A 1 107 ? 8.251 5.612 -21.803 1.00 73.75 107 PHE A C 1
ATOM 836 O O . PHE A 1 107 ? 7.658 5.495 -22.875 1.00 73.75 107 PHE A O 1
ATOM 843 N N . CYS A 1 108 ? 7.696 5.232 -20.652 1.00 69.62 108 CYS A N 1
ATOM 844 C CA . CYS A 1 108 ? 6.394 4.573 -20.571 1.00 69.62 108 CYS A CA 1
ATOM 845 C C . CYS A 1 108 ? 5.240 5.482 -21.004 1.00 69.62 108 CYS A C 1
ATOM 847 O O . CYS A 1 108 ? 4.360 5.039 -21.743 1.00 69.62 108 CYS A O 1
ATOM 849 N N . MET A 1 109 ? 5.250 6.754 -20.591 1.00 70.94 109 MET A N 1
ATOM 850 C CA . MET A 1 109 ? 4.265 7.741 -21.049 1.00 70.94 109 MET A CA 1
ATOM 851 C C . MET A 1 109 ? 4.328 7.946 -22.565 1.00 70.94 109 MET A C 1
ATOM 853 O O . MET A 1 109 ? 3.285 8.054 -23.208 1.00 70.94 109 MET A O 1
ATOM 857 N N . ASN A 1 110 ? 5.530 7.957 -23.145 1.00 72.88 110 ASN A N 1
ATOM 858 C CA . ASN A 1 110 ? 5.720 8.102 -24.584 1.00 72.88 110 ASN A CA 1
ATOM 859 C C . ASN A 1 110 ? 5.200 6.885 -25.355 1.00 72.88 110 ASN A C 1
ATOM 861 O O . ASN A 1 110 ? 4.502 7.078 -26.348 1.00 72.88 110 ASN A O 1
ATOM 865 N N . ILE A 1 111 ? 5.474 5.659 -24.887 1.00 69.44 111 ILE A N 1
ATOM 866 C CA . ILE A 1 111 ? 4.916 4.430 -25.479 1.00 69.44 111 ILE A CA 1
ATOM 867 C C . ILE A 1 111 ? 3.391 4.475 -25.444 1.00 69.44 111 ILE A C 1
ATOM 869 O O . ILE A 1 111 ? 2.752 4.351 -26.485 1.00 69.44 111 ILE A O 1
ATOM 873 N N . TRP A 1 112 ? 2.803 4.716 -24.270 1.00 72.69 112 TRP A N 1
ATOM 874 C CA . TRP A 1 112 ? 1.350 4.799 -24.133 1.00 72.69 112 TRP A CA 1
ATOM 875 C C . TRP A 1 112 ? 0.755 5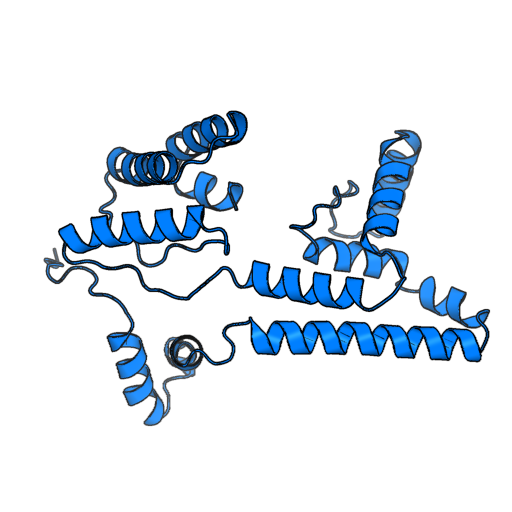.863 -25.067 1.00 72.69 112 TRP A C 1
ATOM 877 O O . TRP A 1 112 ? -0.174 5.582 -25.822 1.00 72.69 112 TRP A O 1
ATOM 887 N N . SER A 1 113 ? 1.344 7.065 -25.093 1.00 73.75 113 SER A N 1
ATOM 888 C CA . SER A 1 113 ? 0.900 8.150 -25.975 1.00 73.75 113 SER A CA 1
ATOM 889 C C . SER A 1 113 ? 1.020 7.792 -27.457 1.00 73.75 113 SER A C 1
ATOM 891 O O . SER A 1 113 ? 0.200 8.227 -28.262 1.00 73.75 113 SER A O 1
ATOM 893 N N . TRP A 1 114 ? 2.044 7.029 -27.839 1.00 73.94 114 TRP A N 1
ATOM 894 C CA . TRP A 1 114 ? 2.291 6.653 -29.227 1.00 73.94 114 TRP A CA 1
ATOM 895 C C . TRP A 1 114 ? 1.215 5.719 -29.780 1.00 73.94 114 TRP A C 1
ATOM 897 O O . TRP A 1 114 ? 0.770 5.931 -30.912 1.00 73.94 114 TRP A O 1
ATOM 907 N N . PHE A 1 115 ? 0.779 4.744 -28.984 1.00 68.19 115 PHE A N 1
ATOM 908 C CA . PHE A 1 115 ? -0.293 3.827 -29.360 1.00 68.19 115 PHE A CA 1
ATOM 909 C C . PHE A 1 115 ? -1.664 4.515 -29.344 1.00 68.19 115 PHE A C 1
ATOM 911 O O . PHE A 1 115 ? -2.368 4.487 -30.345 1.00 68.19 115 PHE A O 1
ATOM 918 N N . GLN A 1 116 ? -1.985 5.265 -28.287 1.00 69.38 116 GLN A N 1
ATOM 919 C CA . GLN A 1 116 ? -3.295 5.926 -28.131 1.00 69.38 116 GLN A CA 1
ATOM 920 C C . GLN A 1 116 ? -3.596 7.002 -29.178 1.00 69.38 116 GLN A C 1
ATOM 922 O O . GLN A 1 116 ? -4.741 7.393 -29.385 1.00 69.38 116 GLN A O 1
ATOM 927 N N . LYS A 1 117 ? -2.566 7.530 -29.842 1.00 78.44 117 LYS A N 1
ATOM 928 C CA . LYS A 1 117 ? -2.731 8.530 -30.903 1.00 78.44 117 LYS A CA 1
ATOM 929 C C . LYS A 1 117 ? -3.189 7.939 -32.237 1.00 78.44 117 LYS A C 1
ATOM 931 O O . LYS A 1 117 ? -3.414 8.711 -33.168 1.00 78.44 117 LYS A O 1
ATOM 936 N N . SER A 1 118 ? -3.287 6.616 -32.377 1.00 80.06 118 SER A N 1
ATOM 937 C CA . SER A 1 118 ? -3.664 5.983 -33.640 1.00 80.06 118 SER A CA 1
ATOM 938 C C . SER A 1 118 ? -4.468 4.700 -33.411 1.00 80.06 118 SER A C 1
ATOM 940 O O . SER A 1 118 ? -3.896 3.724 -32.935 1.00 80.06 118 SER A O 1
ATOM 942 N N . PRO A 1 119 ? -5.743 4.658 -33.842 1.00 78.25 119 PRO A N 1
ATOM 943 C CA . PRO A 1 119 ? -6.561 3.446 -33.772 1.00 78.25 119 PRO A CA 1
ATOM 944 C C . PRO A 1 119 ? -5.914 2.236 -34.457 1.00 78.25 119 PRO A C 1
ATOM 946 O O . PRO A 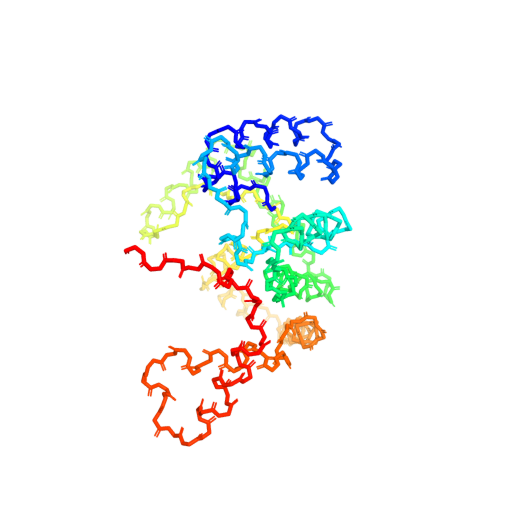1 119 ? -5.976 1.135 -33.933 1.00 78.25 119 PRO A O 1
ATOM 949 N N . ALA A 1 120 ? -5.208 2.453 -35.574 1.00 77.56 120 ALA A N 1
ATOM 950 C CA . ALA A 1 120 ? -4.483 1.391 -36.274 1.00 77.56 120 ALA A CA 1
ATOM 951 C C . ALA A 1 120 ? -3.373 0.765 -35.410 1.00 77.56 120 ALA A C 1
ATOM 953 O O . ALA A 1 120 ? -3.164 -0.438 -35.445 1.00 77.56 120 ALA A O 1
ATOM 954 N N . ARG A 1 121 ? -2.683 1.566 -34.586 1.00 76.62 121 ARG A N 1
ATOM 955 C CA . ARG A 1 121 ? -1.641 1.051 -33.682 1.00 76.62 121 ARG A CA 1
ATOM 956 C C . ARG A 1 121 ? -2.232 0.297 -32.499 1.00 76.62 121 ARG A C 1
ATOM 958 O O . ARG A 1 121 ? -1.590 -0.615 -31.989 1.00 76.62 121 ARG A O 1
ATOM 965 N N . GLU A 1 122 ? -3.407 0.706 -32.028 1.00 71.62 122 GLU A N 1
ATOM 966 C CA . GLU A 1 122 ? -4.132 -0.042 -30.999 1.00 71.62 122 GLU A CA 1
ATOM 967 C C . GLU A 1 122 ? -4.577 -1.402 -31.537 1.00 71.62 122 GLU A C 1
ATOM 969 O O . GLU A 1 122 ? -4.323 -2.407 -30.884 1.00 71.62 122 GLU A O 1
ATOM 974 N N . GLU A 1 123 ? -5.119 -1.445 -32.756 1.00 74.81 123 GLU A N 1
ATOM 975 C CA . GLU A 1 123 ? -5.477 -2.688 -33.449 1.00 74.81 123 GLU A CA 1
ATOM 976 C C . GLU A 1 123 ? -4.256 -3.601 -33.658 1.00 74.81 123 GLU A C 1
ATOM 978 O O . GLU A 1 123 ? -4.302 -4.783 -33.322 1.00 74.81 123 GLU A O 1
ATOM 983 N N . ASP A 1 124 ? -3.123 -3.054 -34.115 1.00 75.75 124 ASP A N 1
ATOM 984 C CA . ASP A 1 124 ? -1.866 -3.805 -34.241 1.00 75.75 124 ASP A CA 1
ATOM 985 C C . ASP A 1 124 ? -1.419 -4.402 -32.895 1.00 75.75 124 ASP A C 1
ATOM 987 O O . ASP A 1 124 ? -0.968 -5.548 -32.824 1.00 75.75 124 ASP A O 1
ATOM 991 N N . PHE A 1 125 ? -1.550 -3.642 -31.804 1.00 69.94 125 PHE A N 1
ATOM 992 C CA . PHE A 1 125 ? -1.206 -4.115 -30.464 1.00 69.94 125 PHE A CA 1
ATOM 993 C C . PHE A 1 125 ? -2.139 -5.232 -29.983 1.00 69.94 125 PHE A C 1
ATOM 995 O O . PHE A 1 125 ? -1.668 -6.211 -29.396 1.00 69.94 125 PHE A O 1
ATOM 1002 N N . GLU A 1 126 ? -3.443 -5.106 -30.228 1.00 68.00 126 GLU A N 1
ATOM 1003 C CA . GLU A 1 126 ? -4.433 -6.139 -29.915 1.00 68.00 126 GLU A CA 1
ATOM 1004 C C . GLU A 1 126 ? -4.121 -7.437 -30.667 1.00 68.00 126 GLU A C 1
ATOM 1006 O O . GLU A 1 126 ? -4.031 -8.493 -30.038 1.00 68.00 126 GLU A O 1
ATOM 1011 N N . ASN A 1 127 ? -3.830 -7.345 -31.967 1.00 69.38 127 ASN A N 1
ATOM 1012 C CA . ASN A 1 127 ? -3.483 -8.488 -32.813 1.00 69.38 127 ASN A CA 1
ATOM 1013 C C . ASN A 1 127 ? -2.227 -9.218 -32.313 1.00 69.38 127 ASN A C 1
ATOM 1015 O O . ASN A 1 127 ? -2.253 -10.433 -32.123 1.00 69.38 127 ASN A O 1
ATOM 1019 N N . ILE A 1 128 ? -1.151 -8.485 -32.004 1.00 65.75 128 ILE A N 1
ATOM 1020 C CA . ILE A 1 128 ? 0.084 -9.069 -31.445 1.00 65.75 128 ILE A CA 1
ATOM 1021 C C . ILE A 1 128 ? -0.189 -9.738 -30.088 1.00 65.75 128 ILE A C 1
ATOM 1023 O O . ILE A 1 128 ? 0.421 -10.750 -29.742 1.00 65.75 128 ILE A O 1
ATOM 1027 N N . THR A 1 129 ? -1.088 -9.173 -29.281 1.00 64.25 129 THR A N 1
ATOM 1028 C CA . THR A 1 129 ? -1.423 -9.727 -27.961 1.00 64.25 129 THR A CA 1
ATOM 1029 C C . THR A 1 129 ? -2.238 -11.006 -28.062 1.00 64.25 129 THR A C 1
ATOM 1031 O O . THR A 1 129 ? -1.979 -11.939 -27.299 1.00 64.25 129 THR A O 1
ATOM 1034 N N . ASP A 1 130 ? -3.141 -11.075 -29.034 1.00 67.19 130 ASP A N 1
ATOM 1035 C CA . ASP A 1 130 ? -3.914 -12.273 -29.339 1.00 67.19 130 ASP A CA 1
ATOM 1036 C C . ASP A 1 130 ? -3.027 -13.393 -29.905 1.00 67.19 130 ASP A C 1
ATOM 1038 O O . ASP A 1 130 ? -3.150 -14.543 -29.481 1.00 67.19 130 ASP A O 1
ATOM 1042 N N . GLU A 1 131 ? -2.063 -13.070 -30.773 1.00 64.44 131 GLU A N 1
ATOM 1043 C CA . GLU A 1 131 ? -1.082 -14.036 -31.296 1.00 64.44 131 GLU A CA 1
ATOM 1044 C C . GLU A 1 131 ? -0.192 -14.643 -30.202 1.00 64.44 131 GLU A C 1
ATOM 1046 O O . GLU A 1 131 ? 0.143 -15.829 -30.249 1.00 64.44 131 GLU A O 1
ATOM 1051 N N . LEU A 1 132 ? 0.170 -13.853 -29.189 1.00 60.91 132 LEU A N 1
ATOM 1052 C CA . LEU A 1 132 ? 1.000 -14.305 -28.070 1.00 60.91 132 LEU A CA 1
ATOM 1053 C C . LEU A 1 132 ? 0.225 -15.130 -27.030 1.00 60.91 132 LEU A C 1
ATOM 1055 O O . LEU A 1 132 ? 0.842 -15.660 -26.105 1.00 60.91 132 LEU A O 1
ATOM 1059 N N . ASN A 1 133 ? -1.097 -15.276 -27.188 1.00 57.38 133 ASN A N 1
ATOM 1060 C CA . ASN A 1 133 ? -1.980 -16.041 -26.298 1.00 57.38 133 ASN A CA 1
ATOM 1061 C C . ASN A 1 133 ? -1.835 -15.646 -24.814 1.00 57.38 133 ASN A C 1
ATOM 1063 O O . ASN A 1 133 ? -2.009 -16.450 -23.893 1.00 57.38 133 ASN A O 1
ATOM 1067 N N . ASP A 1 134 ? -1.468 -14.388 -24.585 1.00 55.72 134 ASP A N 1
ATOM 1068 C CA . ASP A 1 134 ? -1.188 -13.855 -23.265 1.00 55.72 134 ASP A CA 1
ATOM 1069 C C . ASP A 1 134 ? -2.522 -13.511 -22.595 1.00 55.72 134 ASP A C 1
ATOM 1071 O O . ASP A 1 134 ? -3.325 -12.755 -23.137 1.00 55.72 134 ASP A O 1
ATOM 1075 N N . ALA A 1 135 ? -2.761 -14.007 -21.378 1.00 50.25 135 ALA A N 1
ATOM 1076 C CA . ALA A 1 135 ? -3.949 -13.683 -20.572 1.00 50.25 135 ALA A CA 1
ATOM 1077 C C . ALA A 1 135 ? -3.933 -12.231 -20.027 1.00 50.25 135 ALA A C 1
ATOM 1079 O O . ALA A 1 135 ? -4.391 -11.959 -18.913 1.00 50.25 135 ALA A O 1
ATOM 1080 N N . ILE A 1 136 ? -3.325 -11.304 -20.766 1.00 52.31 136 ILE A N 1
ATOM 1081 C CA . ILE A 1 136 ? -3.070 -9.917 -20.384 1.00 52.31 136 ILE A CA 1
ATOM 1082 C C . ILE A 1 136 ? -4.103 -9.008 -21.064 1.00 52.31 136 ILE A C 1
ATOM 1084 O O . ILE A 1 136 ? -4.647 -9.328 -22.116 1.00 52.31 136 ILE A O 1
ATOM 1088 N N . GLU A 1 137 ? -4.403 -7.874 -20.429 1.00 55.19 137 GLU A N 1
ATOM 1089 C CA . GLU A 1 137 ? -5.317 -6.862 -20.958 1.00 55.19 137 GLU A CA 1
ATOM 1090 C C . GLU A 1 137 ? -4.905 -6.411 -22.370 1.00 55.19 137 GLU A C 1
ATOM 1092 O O . GLU A 1 137 ? -3.768 -5.997 -22.593 1.00 55.19 137 GLU A O 1
ATOM 1097 N N . LYS A 1 138 ? -5.861 -6.472 -23.306 1.00 55.91 138 LYS A N 1
ATOM 1098 C CA . LYS A 1 138 ? -5.680 -6.145 -24.731 1.00 55.91 138 LYS A CA 1
ATOM 1099 C C . LYS A 1 138 ? -5.433 -4.657 -25.001 1.00 55.91 138 LYS A C 1
ATOM 1101 O O . LYS A 1 138 ? -5.053 -4.274 -26.097 1.00 55.91 138 LYS A O 1
ATOM 1106 N N . THR A 1 139 ? -5.605 -3.811 -23.990 1.00 54.53 139 THR A N 1
ATOM 1107 C CA . THR A 1 139 ? -5.413 -2.366 -24.093 1.00 54.53 139 THR A CA 1
ATOM 1108 C C . THR A 1 139 ? -4.148 -1.94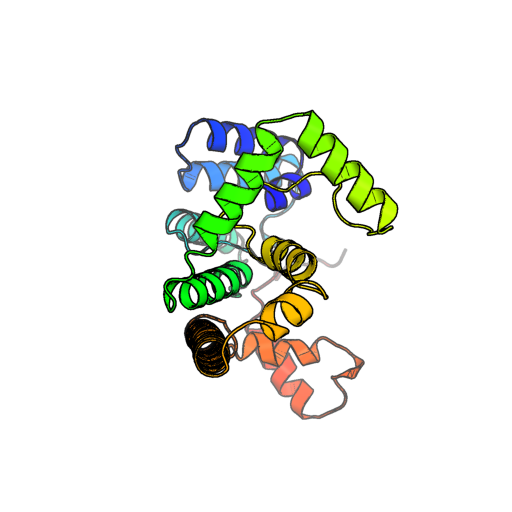7 -23.359 1.00 54.53 139 THR A C 1
ATOM 1110 O O . THR A 1 139 ? -3.890 -2.378 -22.232 1.00 54.53 139 THR A O 1
ATOM 1113 N N . ILE A 1 140 ? -3.376 -1.036 -23.955 1.00 55.72 140 ILE A N 1
ATOM 1114 C CA . ILE A 1 140 ? -2.220 -0.449 -23.276 1.00 55.72 140 ILE A CA 1
ATOM 1115 C C . ILE A 1 140 ? -2.716 0.436 -22.139 1.00 55.72 140 ILE A C 1
ATOM 1117 O O . ILE A 1 140 ? -3.282 1.513 -22.328 1.00 55.72 140 ILE A O 1
ATOM 1121 N N . LEU A 1 141 ? -2.469 -0.036 -20.925 1.00 53.84 141 LEU A N 1
ATOM 1122 C CA . LEU A 1 141 ? -2.858 0.651 -19.711 1.00 53.84 141 LEU A CA 1
ATOM 1123 C C . LEU A 1 141 ? -2.168 2.008 -19.563 1.00 53.84 141 LEU A C 1
ATOM 1125 O O . LEU A 1 141 ? -0.953 2.137 -19.719 1.00 53.84 141 LEU A O 1
ATOM 1129 N N . TYR A 1 142 ? -2.955 3.010 -19.166 1.00 51.22 142 TYR A N 1
ATOM 1130 C CA . TYR A 1 142 ? -2.448 4.328 -18.801 1.00 51.22 142 TYR A CA 1
ATOM 1131 C C . TYR A 1 142 ? -1.382 4.223 -17.707 1.00 51.22 142 TYR A C 1
ATOM 1133 O O . TYR A 1 142 ? -1.625 3.666 -16.626 1.00 51.22 142 TYR A O 1
ATOM 1141 N N . PHE A 1 143 ? -0.215 4.822 -17.961 1.00 51.34 143 PHE A N 1
ATOM 1142 C CA . PHE A 1 143 ? 0.818 4.972 -16.947 1.00 51.34 143 PHE A CA 1
ATOM 1143 C C . PHE A 1 143 ? 0.322 5.919 -15.849 1.00 51.34 143 PHE A C 1
ATOM 1145 O O . PHE A 1 143 ? 0.335 7.141 -15.975 1.00 51.34 143 PHE A O 1
ATOM 1152 N N . SER A 1 144 ? -0.111 5.338 -14.733 1.00 51.84 144 SER A N 1
ATOM 1153 C CA . SER A 1 144 ? -0.308 6.069 -13.491 1.00 51.84 144 SER A CA 1
ATOM 1154 C C . SER A 1 144 ? 0.871 5.801 -12.571 1.00 51.84 144 SER A C 1
ATOM 1156 O O . SER A 1 144 ? 1.176 4.642 -12.271 1.00 51.84 144 SER A O 1
ATOM 1158 N N . SER A 1 145 ? 1.419 6.867 -11.988 1.00 48.94 145 SER A N 1
ATOM 1159 C CA . SER A 1 145 ? 2.329 6.821 -10.839 1.00 48.94 145 SER A CA 1
ATOM 1160 C C . SER A 1 145 ? 1.724 6.136 -9.604 1.00 48.94 145 SER A C 1
ATOM 1162 O O . SER A 1 145 ? 2.281 6.208 -8.532 1.00 48.94 145 SER A O 1
ATOM 1164 N N . THR A 1 146 ? 0.574 5.468 -9.689 1.00 46.06 146 THR A N 1
ATOM 1165 C CA . THR A 1 146 ? 0.011 4.649 -8.606 1.00 46.06 146 THR A CA 1
ATOM 1166 C C . THR A 1 146 ? -0.112 3.166 -8.969 1.00 46.06 146 THR A C 1
ATOM 1168 O O . THR A 1 146 ? -0.528 2.369 -8.131 1.00 46.06 146 THR A O 1
ATOM 1171 N N . ARG A 1 147 ? 0.260 2.768 -10.198 1.00 56.16 147 ARG A N 1
ATOM 1172 C CA . ARG A 1 147 ? 0.105 1.402 -10.739 1.00 56.16 147 ARG A CA 1
ATOM 1173 C C . ARG A 1 147 ? 1.403 0.828 -11.329 1.00 56.16 147 ARG A C 1
ATOM 1175 O O . ARG A 1 147 ? 1.359 0.008 -12.236 1.00 56.16 147 ARG A O 1
ATOM 1182 N N . GLN A 1 148 ? 2.565 1.203 -10.788 1.00 51.66 148 GLN A N 1
ATOM 1183 C CA . GLN A 1 148 ? 3.880 0.732 -11.267 1.00 51.66 148 GLN A CA 1
ATOM 1184 C C . GLN A 1 148 ? 4.052 -0.808 -11.272 1.00 51.66 148 GLN A C 1
ATOM 1186 O O . GLN A 1 148 ? 4.869 -1.321 -12.025 1.00 51.66 148 GLN A O 1
ATOM 1191 N N . VAL A 1 149 ? 3.253 -1.573 -10.514 1.00 47.94 149 VAL A N 1
ATOM 1192 C CA . VAL A 1 149 ? 3.275 -3.054 -10.554 1.00 47.94 149 VAL A CA 1
ATOM 1193 C C . VAL A 1 149 ? 2.827 -3.609 -11.919 1.00 47.94 149 VAL A C 1
ATOM 1195 O O . VAL A 1 149 ? 3.278 -4.674 -12.330 1.00 47.94 149 VAL A O 1
ATOM 1198 N N . LEU A 1 150 ? 1.995 -2.872 -12.662 1.00 49.72 150 LEU A N 1
ATOM 1199 C CA . LEU A 1 150 ? 1.613 -3.220 -14.036 1.00 49.72 150 LEU A CA 1
ATOM 1200 C C . LEU A 1 150 ? 2.719 -2.902 -15.049 1.00 49.72 150 LEU A C 1
ATOM 1202 O O . LEU A 1 150 ? 2.852 -3.609 -16.045 1.00 49.72 150 LEU A O 1
ATOM 1206 N N . LEU A 1 151 ? 3.561 -1.905 -14.762 1.00 52.12 151 LEU A N 1
ATOM 1207 C CA . LEU A 1 151 ? 4.686 -1.545 -15.621 1.00 52.12 151 LEU A CA 1
ATOM 1208 C C . LEU A 1 151 ? 5.733 -2.660 -15.695 1.00 52.12 151 LEU A C 1
ATOM 1210 O O . LEU A 1 151 ? 6.304 -2.887 -16.758 1.00 52.12 151 LEU A O 1
ATOM 1214 N N . GLY A 1 152 ? 5.930 -3.388 -14.590 1.00 55.06 152 GLY A N 1
ATOM 1215 C CA . GLY A 1 152 ? 6.782 -4.572 -14.566 1.00 55.06 152 GLY A CA 1
ATOM 1216 C C . GLY A 1 152 ? 6.434 -5.539 -15.694 1.00 55.06 152 GLY A C 1
ATOM 1217 O O . GLY A 1 152 ? 7.337 -5.971 -16.384 1.00 55.06 152 GLY A O 1
ATOM 1218 N N . LYS A 1 153 ? 5.143 -5.780 -15.965 1.00 55.31 153 LYS A N 1
ATOM 1219 C CA . LYS A 1 153 ? 4.691 -6.682 -17.039 1.00 55.31 153 LYS A CA 1
ATOM 1220 C C . LYS A 1 153 ? 4.916 -6.118 -18.445 1.00 55.31 153 LYS A C 1
ATOM 1222 O O . LYS A 1 153 ? 5.266 -6.867 -19.347 1.00 55.31 153 LYS A O 1
ATOM 1227 N N . VAL A 1 154 ? 4.741 -4.807 -18.633 1.00 52.97 154 VAL A N 1
ATOM 1228 C CA . VAL A 1 154 ? 4.959 -4.145 -19.934 1.00 52.97 154 VAL A CA 1
ATOM 1229 C C . VAL A 1 154 ? 6.444 -4.120 -20.289 1.00 52.97 154 VAL A C 1
ATOM 1231 O O . VAL A 1 154 ? 6.809 -4.500 -21.395 1.00 52.97 154 VAL A O 1
ATOM 1234 N N . ILE A 1 155 ? 7.311 -3.725 -19.351 1.00 57.19 155 ILE A N 1
ATOM 1235 C CA . ILE A 1 155 ? 8.770 -3.755 -19.542 1.00 57.19 155 ILE A CA 1
ATOM 1236 C C . ILE A 1 155 ? 9.215 -5.191 -19.792 1.00 57.19 155 ILE A C 1
ATOM 1238 O O . ILE A 1 155 ? 9.900 -5.486 -20.758 1.00 57.19 155 ILE A O 1
ATOM 1242 N N . ASP A 1 156 ? 8.776 -6.112 -18.954 1.00 58.91 156 ASP A N 1
ATOM 1243 C CA . ASP A 1 156 ? 9.129 -7.515 -19.073 1.00 58.91 156 ASP A CA 1
ATOM 1244 C C . ASP A 1 156 ? 8.676 -8.134 -20.409 1.00 58.91 156 ASP A C 1
ATOM 1246 O O . ASP A 1 156 ? 9.347 -9.031 -20.900 1.00 58.91 156 ASP A O 1
ATOM 1250 N N . ARG A 1 157 ? 7.631 -7.607 -21.061 1.00 55.00 157 ARG A N 1
ATOM 1251 C CA . ARG A 1 157 ? 7.211 -8.009 -22.413 1.00 55.00 157 ARG A CA 1
ATOM 1252 C C . ARG A 1 157 ? 7.957 -7.293 -23.543 1.00 55.00 157 ARG A C 1
ATOM 1254 O O . ARG A 1 157 ? 8.298 -7.939 -24.521 1.00 55.00 157 ARG A O 1
ATOM 1261 N N . VAL A 1 158 ? 8.258 -5.999 -23.409 1.00 52.91 158 VAL A N 1
ATOM 1262 C CA . VAL A 1 158 ? 9.089 -5.252 -24.383 1.00 52.91 158 VAL A CA 1
ATOM 1263 C C . VAL A 1 158 ? 10.533 -5.765 -24.392 1.00 52.91 158 VAL A C 1
ATOM 1265 O O . VAL A 1 158 ? 11.217 -5.693 -25.408 1.00 52.91 158 VAL A O 1
ATOM 1268 N N . PHE A 1 159 ? 11.009 -6.269 -23.253 1.00 55.75 159 PHE A N 1
ATOM 1269 C CA . PHE A 1 159 ? 12.408 -6.625 -23.054 1.00 55.75 159 PHE A CA 1
ATOM 1270 C C . PHE A 1 159 ? 12.660 -8.141 -22.900 1.00 55.75 159 PHE A C 1
ATOM 1272 O O . PHE A 1 159 ? 13.826 -8.543 -22.854 1.00 55.75 159 PHE A O 1
ATOM 1279 N N . ARG A 1 160 ? 11.642 -9.019 -22.857 1.00 55.75 160 ARG A N 1
ATOM 1280 C CA . ARG A 1 160 ? 11.881 -10.475 -22.943 1.00 55.75 160 ARG A CA 1
ATOM 1281 C C . ARG A 1 160 ? 12.245 -10.845 -24.378 1.00 55.75 160 ARG A C 1
ATOM 1283 O O . ARG A 1 160 ? 11.497 -10.586 -25.300 1.00 55.75 160 ARG A O 1
ATOM 1290 N N . GLU A 1 161 ? 13.410 -11.468 -24.525 1.00 50.59 161 GLU A N 1
ATOM 1291 C CA . GLU A 1 161 ? 14.065 -11.877 -25.778 1.00 50.59 161 GLU A CA 1
ATOM 1292 C C . GLU A 1 161 ? 14.604 -10.748 -26.677 1.00 50.59 161 GLU A C 1
ATOM 1294 O O . GLU A 1 161 ? 15.797 -10.790 -27.003 1.00 50.59 161 GLU A O 1
ATOM 1299 N N . GLU A 1 162 ? 13.850 -9.690 -26.987 1.00 55.31 162 GLU A N 1
ATOM 1300 C CA . GLU A 1 162 ? 14.377 -8.549 -27.762 1.00 55.31 162 GLU A CA 1
ATOM 1301 C C . GLU A 1 162 ? 15.550 -7.850 -27.063 1.00 55.31 162 GLU A C 1
ATOM 1303 O O . GLU A 1 162 ? 16.556 -7.553 -27.703 1.00 55.31 162 GLU A O 1
ATOM 1308 N N . ALA A 1 163 ? 15.484 -7.635 -25.743 1.00 57.50 163 ALA A N 1
ATOM 1309 C CA . ALA A 1 163 ? 16.565 -6.955 -25.025 1.00 57.50 163 ALA A CA 1
ATOM 1310 C C . ALA A 1 163 ? 17.868 -7.745 -25.074 1.00 57.50 163 ALA A C 1
ATOM 1312 O O . ALA A 1 163 ? 18.935 -7.169 -25.253 1.00 57.50 163 ALA A O 1
ATOM 1313 N N . ARG A 1 164 ? 17.796 -9.076 -24.935 1.00 57.03 164 ARG A N 1
ATOM 1314 C CA . ARG A 1 164 ? 18.986 -9.931 -25.008 1.00 57.03 164 ARG A CA 1
ATOM 1315 C C . ARG A 1 164 ? 19.622 -9.868 -26.385 1.00 57.03 164 ARG A C 1
ATOM 1317 O O . ARG A 1 164 ? 20.842 -9.788 -26.445 1.00 57.03 164 ARG A O 1
ATOM 1324 N N . ARG A 1 165 ? 18.815 -9.868 -27.452 1.00 62.59 165 ARG A N 1
ATOM 1325 C CA . ARG A 1 165 ? 19.283 -9.718 -28.839 1.00 62.59 165 ARG A CA 1
ATOM 1326 C C . ARG A 1 165 ? 19.901 -8.342 -29.075 1.00 62.59 165 ARG A C 1
ATOM 1328 O O . ARG A 1 165 ? 21.024 -8.269 -29.554 1.00 62.59 165 ARG A O 1
ATOM 1335 N N . LEU A 1 166 ? 19.226 -7.275 -28.654 1.00 61.78 166 LEU A N 1
ATOM 1336 C CA . LEU A 1 166 ? 19.711 -5.899 -28.790 1.00 61.78 166 LEU A CA 1
ATOM 1337 C C . LEU A 1 166 ? 21.001 -5.659 -27.990 1.00 61.78 166 LEU A C 1
ATOM 1339 O O . LEU A 1 166 ? 21.871 -4.928 -28.442 1.00 61.78 166 LEU A O 1
ATOM 1343 N N . LEU A 1 167 ? 21.172 -6.310 -26.834 1.00 61.81 167 LEU A N 1
ATOM 1344 C CA . LEU A 1 167 ? 22.392 -6.225 -26.022 1.00 61.81 167 LEU A CA 1
ATOM 1345 C C . LEU A 1 167 ? 23.606 -6.944 -26.644 1.00 61.81 167 LEU A C 1
ATOM 1347 O O . LEU A 1 167 ? 24.735 -6.696 -26.206 1.00 61.81 167 LEU A O 1
ATOM 1351 N N . VAL A 1 168 ? 23.417 -7.819 -27.642 1.00 69.00 168 VAL A N 1
ATOM 1352 C CA . VAL A 1 168 ? 24.536 -8.475 -28.351 1.00 69.00 168 VAL A CA 1
ATOM 1353 C C . VAL A 1 168 ? 25.366 -7.439 -29.112 1.00 69.00 168 VAL A C 1
ATOM 1355 O O . VAL A 1 168 ? 26.594 -7.470 -29.019 1.00 69.00 168 VAL A O 1
ATOM 1358 N N . ASP A 1 169 ? 24.697 -6.481 -29.756 1.00 75.31 169 ASP A N 1
ATOM 1359 C CA . ASP A 1 169 ? 25.318 -5.433 -30.581 1.00 75.31 169 ASP A CA 1
ATOM 1360 C C . ASP A 1 169 ? 25.819 -4.228 -29.764 1.00 75.31 169 ASP A C 1
ATOM 1362 O O . ASP A 1 169 ? 26.492 -3.337 -30.282 1.00 75.31 169 ASP A O 1
ATOM 1366 N N . VAL A 1 170 ? 25.518 -4.196 -28.463 1.00 77.31 170 VAL A N 1
ATOM 1367 C CA . VAL A 1 170 ? 25.945 -3.132 -27.549 1.00 77.31 170 VAL A CA 1
ATOM 1368 C C . VAL A 1 170 ? 27.406 -3.337 -27.145 1.00 77.31 170 VAL A C 1
ATOM 1370 O O . VAL A 1 170 ? 27.853 -4.459 -26.888 1.00 77.31 170 VAL A O 1
ATOM 1373 N N . SER A 1 171 ? 28.174 -2.247 -27.056 1.00 84.56 171 SER A N 1
ATOM 1374 C CA . SER A 1 171 ? 29.583 -2.324 -26.670 1.00 84.56 171 SER A CA 1
ATOM 1375 C C . SER A 1 171 ? 29.748 -2.945 -25.274 1.00 84.56 171 SER A C 1
ATOM 1377 O O . SER A 1 171 ? 28.880 -2.833 -24.405 1.00 84.56 171 SER A O 1
ATOM 1379 N N . ALA A 1 172 ? 30.884 -3.601 -25.013 1.00 83.75 172 ALA A N 1
ATOM 1380 C CA . ALA A 1 172 ? 31.149 -4.169 -23.688 1.00 83.75 172 ALA A CA 1
ATOM 1381 C C . ALA A 1 172 ? 31.112 -3.104 -22.573 1.00 83.75 172 ALA A C 1
ATOM 1383 O O . ALA A 1 172 ? 30.673 -3.405 -21.463 1.00 83.75 172 ALA A O 1
ATOM 1384 N N . SER A 1 173 ? 31.527 -1.873 -22.889 1.00 84.31 173 SER A N 1
ATOM 1385 C CA . SER A 1 173 ? 31.477 -0.730 -21.974 1.00 84.31 173 SER A CA 1
ATOM 1386 C C . SER A 1 173 ? 30.037 -0.348 -21.638 1.00 84.31 173 SER A C 1
ATOM 1388 O O . SER A 1 173 ? 29.681 -0.255 -20.468 1.00 84.31 173 SER A O 1
ATOM 1390 N N . ASP A 1 174 ? 29.183 -0.202 -22.648 1.00 81.31 174 ASP A N 1
ATOM 1391 C CA . ASP A 1 174 ? 27.785 0.195 -22.450 1.00 81.31 174 ASP A CA 1
ATOM 1392 C C . ASP A 1 174 ? 26.986 -0.891 -21.724 1.00 81.31 174 ASP A C 1
ATOM 1394 O O . ASP A 1 174 ? 26.168 -0.587 -20.856 1.00 81.31 174 ASP A O 1
ATOM 1398 N N . ARG A 1 175 ? 27.275 -2.173 -21.995 1.00 77.12 175 ARG A N 1
ATOM 1399 C CA . ARG A 1 175 ? 26.715 -3.286 -21.215 1.00 77.12 175 ARG A CA 1
ATOM 1400 C C . ARG A 1 175 ? 27.113 -3.202 -19.743 1.00 77.12 175 ARG A C 1
ATOM 1402 O O . ARG A 1 175 ? 26.269 -3.420 -18.876 1.00 77.12 175 ARG A O 1
ATOM 1409 N N . ALA A 1 176 ? 28.379 -2.905 -19.447 1.00 81.50 176 ALA A N 1
ATOM 1410 C CA . ALA A 1 176 ? 28.849 -2.764 -18.071 1.00 81.50 176 ALA A CA 1
ATOM 1411 C C . ALA A 1 176 ? 28.157 -1.592 -17.356 1.00 81.50 176 ALA A C 1
ATOM 1413 O O . ALA A 1 176 ? 27.706 -1.765 -16.222 1.00 81.50 176 ALA A O 1
ATOM 1414 N N . THR A 1 177 ? 28.001 -0.451 -18.033 1.00 85.44 177 THR A N 1
ATOM 1415 C CA . THR A 1 177 ? 27.235 0.703 -17.534 1.00 85.44 177 THR A CA 1
ATOM 1416 C C . THR A 1 177 ? 25.783 0.323 -17.254 1.00 85.44 177 THR A C 1
ATOM 1418 O O . THR A 1 177 ? 25.295 0.558 -16.154 1.00 85.44 177 THR A O 1
ATOM 1421 N N . PHE A 1 178 ? 25.113 -0.357 -18.190 1.00 80.00 178 PHE A N 1
ATOM 1422 C CA . PHE A 1 178 ? 23.737 -0.819 -18.003 1.00 80.00 178 PHE A CA 1
ATOM 1423 C C . PHE A 1 178 ? 23.588 -1.700 -16.756 1.00 80.00 178 PHE A C 1
ATOM 1425 O O . PHE A 1 178 ? 22.737 -1.436 -15.912 1.00 80.00 178 PHE A O 1
ATOM 1432 N N . PHE A 1 179 ? 24.429 -2.727 -16.589 1.00 77.75 179 PHE A N 1
ATOM 1433 C CA . PHE A 1 179 ? 24.345 -3.601 -15.413 1.00 77.75 179 PHE A CA 1
ATOM 1434 C C . PHE A 1 179 ? 24.708 -2.887 -14.105 1.00 77.75 179 PHE A C 1
ATOM 1436 O O . PHE A 1 179 ? 24.155 -3.225 -13.054 1.00 77.75 179 PHE A O 1
ATOM 1443 N N . HIS A 1 180 ? 25.614 -1.908 -14.150 1.00 85.12 180 HIS A N 1
ATOM 1444 C CA . HIS A 1 180 ? 25.914 -1.056 -13.002 1.00 85.12 180 HIS A CA 1
ATOM 1445 C C . HIS A 1 180 ? 24.684 -0.243 -12.583 1.00 85.12 180 HIS A C 1
ATOM 1447 O O . HIS A 1 180 ? 24.282 -0.301 -11.420 1.00 85.12 180 HIS A O 1
ATOM 1453 N N . ASP A 1 181 ? 24.034 0.419 -13.534 1.00 82.81 181 ASP A N 1
ATOM 1454 C CA . ASP A 1 181 ? 22.814 1.192 -13.313 1.00 82.81 181 ASP A CA 1
ATOM 1455 C C . ASP A 1 181 ? 21.668 0.308 -12.791 1.00 82.81 181 ASP A C 1
ATOM 1457 O O . ASP A 1 181 ? 21.044 0.648 -11.785 1.00 82.81 181 ASP A O 1
ATOM 1461 N N . VAL A 1 182 ? 21.444 -0.880 -13.380 1.00 77.62 182 VAL A N 1
ATOM 1462 C CA . VAL A 1 182 ? 20.483 -1.881 -12.864 1.00 77.62 182 VAL A CA 1
ATOM 1463 C C . VAL A 1 182 ? 20.746 -2.152 -11.379 1.00 77.62 182 VAL A C 1
ATOM 1465 O O . VAL A 1 182 ? 19.822 -2.185 -10.563 1.00 77.62 182 VAL A O 1
ATOM 1468 N N . LYS A 1 183 ? 22.013 -2.358 -11.006 1.00 79.06 183 LYS A N 1
ATOM 1469 C CA . LYS A 1 183 ? 22.398 -2.648 -9.624 1.00 79.06 183 LYS A CA 1
ATOM 1470 C C . LYS A 1 183 ? 22.103 -1.465 -8.694 1.00 79.06 183 LYS A C 1
ATOM 1472 O O . LYS A 1 183 ? 21.599 -1.696 -7.594 1.00 79.06 183 LYS A O 1
ATOM 1477 N N . LEU A 1 184 ? 22.373 -0.229 -9.119 1.00 84.31 184 LEU A N 1
ATOM 1478 C CA . LEU A 1 184 ? 22.042 0.981 -8.354 1.00 84.31 184 LEU A CA 1
ATOM 1479 C C . LEU A 1 184 ? 20.533 1.098 -8.108 1.00 84.31 184 LEU A C 1
ATOM 1481 O O . LEU A 1 184 ? 20.117 1.301 -6.966 1.00 84.31 184 LEU A O 1
ATOM 1485 N N . VAL A 1 185 ? 19.717 0.858 -9.140 1.00 82.00 185 VAL A N 1
ATOM 1486 C CA . VAL A 1 185 ? 18.247 0.838 -9.039 1.00 82.00 185 VAL A CA 1
ATOM 1487 C C . VAL A 1 185 ? 17.793 -0.143 -7.955 1.00 82.00 185 VAL A C 1
ATOM 1489 O O . VAL A 1 185 ? 17.035 0.231 -7.057 1.00 82.00 185 VAL A O 1
ATOM 1492 N N . TYR A 1 186 ? 18.271 -1.392 -7.992 1.00 80.75 186 TYR A N 1
ATOM 1493 C CA . TYR A 1 186 ? 17.894 -2.401 -6.995 1.00 80.75 186 TYR A CA 1
ATOM 1494 C C . TYR A 1 186 ? 18.358 -2.048 -5.581 1.00 80.75 186 TYR A C 1
ATOM 1496 O O . TYR A 1 186 ? 17.615 -2.294 -4.627 1.00 80.75 186 TYR A O 1
ATOM 1504 N N . HIS A 1 187 ? 19.548 -1.462 -5.426 1.00 86.31 187 HIS A N 1
ATOM 1505 C CA . HIS A 1 187 ? 20.023 -1.002 -4.122 1.00 86.31 187 HIS A CA 1
ATOM 1506 C C . HIS A 1 187 ? 19.116 0.082 -3.540 1.00 86.31 187 HIS A C 1
ATOM 1508 O O . HIS A 1 187 ? 18.669 -0.064 -2.403 1.00 86.31 187 HIS A O 1
ATOM 1514 N N . ALA A 1 188 ? 18.752 1.100 -4.318 1.00 87.69 188 ALA A N 1
ATOM 1515 C CA . ALA A 1 188 ? 17.866 2.157 -3.836 1.00 87.69 188 ALA A CA 1
ATOM 1516 C C . ALA A 1 188 ? 16.451 1.660 -3.521 1.00 87.69 188 ALA A C 1
ATOM 1518 O O . ALA A 1 188 ? 15.871 2.066 -2.509 1.00 87.69 188 ALA A O 1
ATOM 1519 N N . ILE A 1 189 ? 15.908 0.731 -4.320 1.00 83.50 189 ILE A N 1
ATOM 1520 C CA . ILE A 1 189 ? 14.642 0.057 -3.994 1.00 83.50 189 ILE A CA 1
ATOM 1521 C C . ILE A 1 189 ? 14.766 -0.647 -2.640 1.00 83.50 189 ILE A C 1
ATOM 1523 O O . ILE A 1 189 ? 13.934 -0.436 -1.755 1.00 83.50 189 ILE A O 1
ATOM 1527 N N . ALA A 1 190 ? 15.801 -1.471 -2.462 1.00 83.12 190 ALA A N 1
ATOM 1528 C CA . ALA A 1 190 ? 16.008 -2.243 -1.243 1.00 83.12 190 ALA A CA 1
ATOM 1529 C C . ALA A 1 190 ? 16.198 -1.342 -0.013 1.00 83.12 190 ALA A C 1
ATOM 1531 O O . ALA A 1 190 ? 15.603 -1.607 1.034 1.00 83.12 190 ALA A O 1
ATOM 1532 N N . ASP A 1 191 ? 16.960 -0.258 -0.137 1.00 89.56 191 ASP A N 1
ATOM 1533 C CA . ASP A 1 191 ? 17.191 0.701 0.944 1.00 89.56 191 ASP A CA 1
ATOM 1534 C C . ASP A 1 191 ? 15.912 1.454 1.323 1.00 89.56 191 ASP A C 1
ATOM 1536 O O . ASP A 1 191 ? 15.596 1.593 2.512 1.00 89.56 191 ASP A O 1
ATOM 1540 N N . ASN A 1 192 ? 15.116 1.872 0.335 1.00 88.44 192 ASN A N 1
ATOM 1541 C CA . ASN A 1 192 ? 13.826 2.515 0.574 1.00 88.44 192 ASN A CA 1
ATOM 1542 C C . ASN A 1 192 ? 12.847 1.559 1.273 1.00 88.44 192 ASN A C 1
ATOM 1544 O O . ASN A 1 192 ? 12.259 1.908 2.303 1.00 88.44 192 ASN A O 1
ATOM 1548 N N . LEU A 1 193 ? 12.737 0.320 0.784 1.00 84.81 193 LEU A N 1
ATOM 1549 C CA . LEU A 1 193 ? 11.909 -0.720 1.394 1.00 84.81 193 LEU A CA 1
ATOM 1550 C C . LEU A 1 193 ? 12.363 -1.034 2.820 1.00 84.81 193 LEU A C 1
ATOM 1552 O O . LEU A 1 193 ? 11.543 -1.081 3.731 1.00 84.81 193 LEU A O 1
ATOM 1556 N N . LYS A 1 194 ? 13.665 -1.183 3.064 1.00 85.06 194 LYS A N 1
ATOM 1557 C CA . LYS A 1 194 ? 14.205 -1.435 4.407 1.00 85.06 194 LYS A CA 1
ATOM 1558 C C . LYS A 1 194 ? 13.868 -0.313 5.392 1.00 85.06 194 LYS A C 1
ATOM 1560 O O . LYS A 1 194 ? 13.707 -0.579 6.586 1.00 85.06 194 LYS A O 1
ATOM 1565 N N . LYS A 1 195 ? 13.771 0.928 4.909 1.00 85.88 195 LYS A N 1
ATOM 1566 C CA . LYS A 1 195 ? 13.446 2.112 5.713 1.00 85.88 195 LYS A CA 1
ATOM 1567 C C . LYS A 1 195 ? 11.946 2.273 5.973 1.00 85.88 195 LYS A C 1
ATOM 1569 O O . LYS A 1 195 ? 11.575 2.695 7.066 1.00 85.88 195 LYS A O 1
ATOM 1574 N N . HIS A 1 196 ? 11.100 1.970 4.990 1.00 81.94 196 HIS A N 1
ATOM 1575 C CA . HIS A 1 196 ? 9.679 2.342 5.010 1.00 81.94 196 HIS A CA 1
ATOM 1576 C C . HIS A 1 196 ? 8.703 1.167 5.062 1.00 81.94 196 HIS A C 1
ATOM 1578 O O . HIS A 1 196 ? 7.551 1.353 5.453 1.00 81.94 196 HIS A O 1
ATOM 1584 N N . PHE A 1 197 ? 9.133 -0.034 4.688 1.00 78.25 197 PHE A N 1
ATOM 1585 C CA . PHE A 1 197 ? 8.297 -1.223 4.758 1.00 78.25 197 PHE A CA 1
ATOM 1586 C C . PHE A 1 197 ? 8.264 -1.750 6.201 1.00 78.25 197 PHE A C 1
ATOM 1588 O O . PHE A 1 197 ? 9.306 -1.792 6.866 1.00 78.25 197 PHE A O 1
ATOM 1595 N N . PRO A 1 198 ? 7.108 -2.204 6.716 1.00 71.50 198 PRO A N 1
ATOM 1596 C CA . PRO A 1 198 ? 6.963 -2.641 8.106 1.00 71.50 198 PRO A CA 1
ATOM 1597 C C . PRO A 1 198 ? 7.613 -4.008 8.409 1.00 71.50 198 PRO A C 1
ATOM 1599 O O . PRO A 1 198 ? 7.123 -4.750 9.257 1.00 71.50 198 PRO A O 1
ATOM 1602 N N . LEU A 1 199 ? 8.756 -4.343 7.793 1.00 65.38 199 LEU A N 1
ATOM 1603 C CA . LEU A 1 199 ? 9.490 -5.610 7.975 1.00 65.38 199 LEU A CA 1
ATOM 1604 C C . LEU A 1 199 ? 9.893 -5.879 9.434 1.00 65.38 199 LEU A C 1
ATOM 1606 O O . LEU A 1 199 ? 10.205 -7.008 9.808 1.00 65.38 199 LEU A O 1
ATOM 1610 N N . LYS A 1 200 ? 9.930 -4.835 10.266 1.00 65.50 200 LYS A N 1
ATOM 1611 C CA . LYS A 1 200 ? 10.292 -4.917 11.686 1.00 65.50 200 LYS A CA 1
ATOM 1612 C C . LYS A 1 200 ? 9.093 -4.996 12.625 1.00 65.50 200 LYS A C 1
ATOM 1614 O O . LYS A 1 200 ? 9.305 -5.104 13.827 1.00 65.50 200 LYS A O 1
ATOM 1619 N N . THR A 1 201 ? 7.865 -4.932 12.118 1.00 73.44 201 THR A N 1
ATOM 1620 C CA . THR A 1 201 ? 6.683 -4.982 12.983 1.00 73.44 201 THR A CA 1
ATOM 1621 C C . THR A 1 201 ? 6.560 -6.368 13.610 1.00 73.44 201 THR A C 1
ATOM 1623 O O . THR A 1 201 ? 6.289 -7.358 12.935 1.00 73.44 201 THR A O 1
ATOM 1626 N N . THR A 1 202 ? 6.795 -6.442 14.922 1.00 76.00 202 THR A N 1
ATOM 1627 C CA . THR A 1 202 ? 6.689 -7.690 15.689 1.00 76.00 202 THR A CA 1
ATOM 1628 C C . THR A 1 202 ? 5.301 -8.298 15.537 1.00 76.00 202 THR A C 1
ATOM 1630 O O . THR A 1 202 ? 5.196 -9.492 15.314 1.00 76.00 202 THR A O 1
ATOM 1633 N N . PHE A 1 203 ? 4.256 -7.464 15.509 1.00 80.31 203 PHE A N 1
ATOM 1634 C CA . PHE A 1 203 ? 2.888 -7.912 15.258 1.00 80.31 203 PHE A CA 1
ATOM 1635 C C . PHE A 1 203 ? 2.740 -8.686 13.939 1.00 80.31 203 PHE A C 1
ATOM 1637 O O . PHE A 1 203 ? 2.248 -9.806 13.963 1.00 80.31 203 PHE A O 1
ATOM 1644 N N . LEU A 1 204 ? 3.204 -8.146 12.800 1.00 76.94 204 LEU A N 1
ATOM 1645 C CA . LEU A 1 204 ? 3.073 -8.846 11.513 1.00 76.94 204 LEU A CA 1
ATOM 1646 C C . LEU A 1 204 ? 3.916 -10.121 11.455 1.00 76.94 204 LEU A C 1
ATOM 1648 O O . LEU A 1 204 ? 3.507 -11.082 10.811 1.00 76.94 204 LEU A O 1
ATOM 1652 N N . LYS A 1 205 ? 5.073 -10.147 12.127 1.00 79.94 205 LYS A N 1
ATOM 1653 C CA . LYS A 1 205 ? 5.865 -11.377 12.268 1.00 79.94 205 LYS A CA 1
ATOM 1654 C C . LYS A 1 205 ? 5.098 -12.423 13.064 1.00 79.94 205 LYS A C 1
ATOM 1656 O O . LYS A 1 205 ? 5.017 -13.568 12.640 1.00 79.94 205 LYS A O 1
ATOM 1661 N N . ASP A 1 206 ? 4.499 -12.006 14.171 1.00 84.75 206 ASP A N 1
ATOM 1662 C CA . ASP A 1 206 ? 3.758 -12.873 15.076 1.00 84.75 206 ASP A CA 1
ATOM 1663 C C . ASP A 1 206 ? 2.479 -13.437 14.429 1.00 84.75 206 ASP A C 1
ATOM 1665 O O . ASP A 1 206 ? 2.034 -14.506 14.831 1.00 84.75 206 ASP A O 1
ATOM 1669 N N . LEU A 1 207 ? 1.920 -12.803 13.384 1.00 83.69 207 LEU A N 1
ATOM 1670 C CA . LEU A 1 207 ? 0.743 -13.318 12.661 1.00 83.69 207 LEU A CA 1
ATOM 1671 C C . LEU A 1 207 ? 0.942 -14.719 12.064 1.00 83.69 207 LEU A C 1
ATOM 1673 O O . LEU A 1 207 ? -0.054 -15.391 11.799 1.00 83.69 207 LEU A O 1
ATOM 1677 N N . HIS A 1 208 ? 2.181 -15.197 11.884 1.00 83.94 208 HIS A N 1
ATOM 1678 C CA . HIS A 1 208 ? 2.426 -16.548 11.370 1.00 83.94 208 HIS A CA 1
ATOM 1679 C C . HIS A 1 208 ? 1.763 -17.635 12.235 1.00 83.94 208 HIS A C 1
ATOM 1681 O O . HIS A 1 208 ? 1.421 -18.696 11.726 1.00 83.94 208 HIS A O 1
ATOM 1687 N N . VAL A 1 209 ? 1.554 -17.398 13.539 1.00 85.19 209 VAL A N 1
ATOM 1688 C CA . VAL A 1 209 ? 0.908 -18.380 14.433 1.00 85.19 209 VAL A CA 1
ATOM 1689 C C . VAL A 1 209 ? -0.594 -18.497 14.202 1.00 85.19 209 VAL A C 1
ATOM 1691 O O . VAL A 1 209 ? -1.231 -19.396 14.748 1.00 85.19 209 VAL A O 1
ATOM 1694 N N . LEU A 1 210 ? -1.193 -17.607 13.407 1.00 82.06 210 LEU A N 1
ATOM 1695 C CA . LEU A 1 210 ? -2.592 -17.746 13.017 1.00 82.06 210 LEU A CA 1
ATOM 1696 C C . LEU A 1 210 ? -2.799 -18.913 12.049 1.00 82.06 210 LEU A C 1
ATOM 1698 O O . LEU A 1 210 ? -3.892 -19.473 12.049 1.00 82.06 210 LEU A O 1
ATOM 1702 N N . ASP A 1 211 ? -1.771 -19.341 11.317 1.00 83.56 211 ASP A N 1
ATOM 1703 C CA . ASP A 1 211 ? -1.798 -20.597 10.569 1.00 83.56 211 ASP A CA 1
ATOM 1704 C C . ASP A 1 211 ? -1.750 -21.795 11.543 1.00 83.56 211 ASP A C 1
ATOM 1706 O O . ASP A 1 211 ? -0.758 -21.952 12.263 1.00 83.56 211 ASP A O 1
ATOM 1710 N N . PRO A 1 212 ? -2.785 -22.660 11.585 1.00 81.12 212 PRO A N 1
ATOM 1711 C CA . PRO A 1 212 ? -2.815 -23.827 12.464 1.00 81.12 212 PRO A CA 1
ATOM 1712 C C . PRO A 1 212 ? -1.604 -24.755 12.319 1.00 81.12 212 PRO A C 1
ATOM 1714 O O . PRO A 1 212 ? -1.141 -25.292 13.327 1.00 81.12 212 PRO A O 1
ATOM 1717 N N . ALA A 1 213 ? -1.052 -24.913 11.109 1.00 82.19 213 ALA A N 1
ATOM 1718 C CA . ALA A 1 213 ? 0.117 -25.765 10.873 1.00 82.19 213 ALA A CA 1
ATOM 1719 C C . ALA A 1 213 ? 1.386 -25.223 11.557 1.00 82.19 213 ALA A C 1
ATOM 1721 O O . ALA A 1 213 ? 2.286 -25.979 11.927 1.00 82.19 213 ALA A O 1
ATOM 1722 N N . SER A 1 214 ? 1.426 -23.912 11.793 1.00 78.00 214 SER A N 1
ATOM 1723 C CA . SER A 1 214 ? 2.540 -23.208 12.419 1.00 78.00 214 SER A CA 1
ATOM 1724 C C . SER A 1 214 ? 2.485 -23.204 13.959 1.00 78.00 214 SER A C 1
ATOM 1726 O O . SER A 1 214 ? 3.441 -22.763 14.594 1.00 78.00 214 SER A O 1
ATOM 1728 N N . ARG A 1 215 ? 1.411 -23.718 14.588 1.00 77.94 215 ARG A N 1
ATOM 1729 C CA . ARG A 1 215 ? 1.168 -23.674 16.055 1.00 77.94 215 ARG A CA 1
ATOM 1730 C C . ARG A 1 215 ? 1.814 -24.811 16.861 1.00 77.94 215 ARG A C 1
ATOM 1732 O O . ARG A 1 215 ? 1.452 -25.050 18.008 1.00 77.94 215 ARG A O 1
ATOM 1739 N N . THR A 1 216 ? 2.754 -25.545 16.278 1.00 70.69 216 THR A N 1
ATOM 1740 C CA . THR A 1 216 ? 3.245 -26.836 16.802 1.00 70.69 216 THR A CA 1
ATOM 1741 C C . THR A 1 216 ? 4.304 -26.730 17.908 1.00 70.69 216 THR A C 1
ATOM 1743 O O . THR A 1 216 ? 4.782 -27.752 18.395 1.00 70.69 216 THR A O 1
ATOM 1746 N N . LYS A 1 217 ? 4.686 -25.516 18.330 1.00 64.19 217 LYS A N 1
ATOM 1747 C CA . LYS A 1 217 ? 5.770 -25.271 19.306 1.00 64.19 217 LYS A CA 1
ATOM 1748 C C . LYS A 1 217 ? 5.316 -24.412 20.487 1.00 64.19 217 LYS A C 1
ATOM 1750 O O . LYS A 1 217 ? 4.458 -23.550 20.311 1.00 64.19 217 LYS A O 1
ATOM 1755 N N . GLN A 1 218 ? 5.968 -24.573 21.643 1.00 63.09 218 GLN A N 1
ATOM 1756 C CA . GLN A 1 218 ? 5.781 -23.752 22.854 1.00 63.09 218 GLN A CA 1
ATOM 1757 C C . GLN A 1 218 ? 5.885 -22.237 22.562 1.00 63.09 218 GLN A C 1
ATOM 1759 O O . GLN A 1 218 ? 5.064 -21.465 23.053 1.00 63.09 218 GLN A O 1
ATOM 1764 N N . ASP A 1 219 ? 6.803 -21.827 21.673 1.00 62.38 219 ASP A N 1
ATOM 1765 C CA . ASP A 1 219 ? 6.976 -20.432 21.215 1.00 62.38 219 ASP A CA 1
ATOM 1766 C C . ASP A 1 219 ? 5.708 -19.824 20.580 1.00 62.38 219 ASP A C 1
ATOM 1768 O O . ASP A 1 219 ? 5.545 -18.600 20.524 1.00 62.38 219 ASP A O 1
ATOM 1772 N N . SER A 1 220 ? 4.776 -20.663 20.115 1.00 73.00 220 SER A N 1
ATOM 1773 C CA . SER A 1 220 ? 3.511 -20.221 19.519 1.00 73.00 220 SER A CA 1
ATOM 1774 C C . SER A 1 220 ? 2.563 -19.633 20.563 1.00 73.00 220 SER A C 1
ATOM 1776 O O . SER A 1 220 ? 1.773 -18.760 20.218 1.00 73.00 220 SER A O 1
ATOM 1778 N N . ALA A 1 221 ? 2.650 -20.055 21.832 1.00 80.19 221 ALA A N 1
ATOM 1779 C CA . ALA A 1 221 ? 1.759 -19.590 22.897 1.00 80.19 221 ALA A CA 1
ATOM 1780 C C . ALA A 1 221 ? 2.036 -18.127 23.272 1.00 80.19 221 ALA A C 1
ATOM 1782 O O . ALA A 1 221 ? 1.129 -17.297 23.229 1.00 80.19 221 ALA A O 1
ATOM 1783 N N . ASP A 1 222 ? 3.296 -17.777 23.545 1.00 83.62 222 ASP A N 1
ATOM 1784 C CA . ASP A 1 222 ? 3.688 -16.391 23.836 1.00 83.62 222 ASP A CA 1
ATOM 1785 C C . ASP A 1 222 ? 3.421 -15.469 22.646 1.00 83.62 222 ASP A C 1
ATOM 1787 O O . ASP A 1 222 ? 3.000 -14.322 22.803 1.00 83.62 222 ASP A O 1
ATOM 1791 N N . THR A 1 223 ? 3.630 -15.984 21.437 1.00 86.12 223 THR A N 1
ATOM 1792 C CA . THR A 1 223 ? 3.356 -15.270 20.191 1.00 86.12 223 THR A CA 1
ATOM 1793 C C . THR A 1 223 ? 1.855 -15.040 19.996 1.00 86.12 223 THR A C 1
ATOM 1795 O O . THR A 1 223 ? 1.444 -13.913 19.730 1.00 86.12 223 THR A O 1
ATOM 1798 N N . MET A 1 224 ? 1.013 -16.048 20.247 1.00 84.44 224 MET A N 1
ATOM 1799 C CA . MET A 1 224 ? -0.448 -15.903 20.274 1.00 84.44 224 MET A CA 1
ATOM 1800 C C . MET A 1 224 ? -0.904 -14.890 21.326 1.00 84.44 224 MET A C 1
ATOM 1802 O O . MET A 1 224 ? -1.791 -14.088 21.045 1.00 84.44 224 MET A O 1
ATOM 1806 N N . ILE A 1 225 ? -0.286 -14.871 22.511 1.00 83.81 225 ILE A N 1
ATOM 1807 C CA . ILE A 1 225 ? -0.583 -13.875 23.548 1.00 83.81 225 ILE A CA 1
ATOM 1808 C C . ILE A 1 225 ? -0.236 -12.464 23.055 1.00 83.81 225 ILE A C 1
ATOM 1810 O O . ILE A 1 225 ? -1.023 -11.540 23.260 1.00 83.81 225 ILE A O 1
ATOM 1814 N N . ARG A 1 226 ? 0.908 -12.269 22.386 1.00 84.00 226 ARG A N 1
ATOM 1815 C CA . ARG A 1 226 ? 1.282 -10.963 21.809 1.00 84.00 226 ARG A CA 1
ATOM 1816 C C . ARG A 1 226 ? 0.311 -10.516 20.719 1.00 84.00 226 ARG A C 1
ATOM 1818 O O . ARG A 1 226 ? -0.108 -9.361 20.749 1.00 84.00 226 ARG A O 1
ATOM 1825 N N . VAL A 1 227 ? -0.095 -11.419 19.823 1.00 84.38 227 VAL A N 1
ATOM 1826 C CA . VAL A 1 227 ? -1.141 -11.139 18.825 1.00 84.38 227 VAL A CA 1
ATOM 1827 C C . VAL A 1 227 ? -2.438 -10.751 19.531 1.00 84.38 227 VAL A C 1
ATOM 1829 O O . VAL A 1 227 ? -2.974 -9.683 19.257 1.00 84.38 227 VAL A O 1
ATOM 1832 N N . GLY A 1 228 ? -2.900 -11.548 20.496 1.00 82.31 228 GLY A N 1
ATOM 1833 C CA . GLY A 1 228 ? -4.136 -11.293 21.239 1.00 82.31 228 GLY A CA 1
ATOM 1834 C C . GLY A 1 228 ? -4.133 -9.970 22.009 1.00 82.31 228 GLY A C 1
ATOM 1835 O O . GLY A 1 228 ? -5.162 -9.313 22.084 1.00 82.31 228 GLY A O 1
ATOM 1836 N N . ARG A 1 229 ? -2.979 -9.533 22.529 1.00 82.00 229 ARG A N 1
ATOM 1837 C CA . ARG A 1 229 ? -2.818 -8.215 23.173 1.00 82.00 229 ARG A CA 1
ATOM 1838 C C . ARG A 1 229 ? -2.848 -7.048 22.187 1.00 82.00 229 ARG A C 1
ATOM 1840 O O . ARG A 1 229 ? -3.186 -5.940 22.588 1.00 82.00 229 ARG A O 1
ATOM 1847 N N . ALA A 1 230 ? -2.428 -7.276 20.946 1.00 77.69 230 ALA A N 1
ATOM 1848 C CA . ALA A 1 230 ? -2.418 -6.261 19.899 1.00 77.69 230 ALA A CA 1
ATOM 1849 C C . ALA A 1 230 ? -3.772 -6.143 19.189 1.00 77.69 230 ALA A C 1
ATOM 1851 O O . ALA A 1 230 ? -4.080 -5.082 18.650 1.00 77.69 230 ALA A O 1
ATOM 1852 N N . VAL A 1 231 ? -4.580 -7.210 19.195 1.00 78.44 231 VAL A N 1
ATOM 1853 C CA . VAL A 1 231 ? -5.955 -7.172 18.697 1.00 78.44 231 VAL A CA 1
ATOM 1854 C C . VAL A 1 231 ? -6.789 -6.281 19.631 1.00 78.44 231 VAL A C 1
ATOM 1856 O O . VAL A 1 231 ? -6.834 -6.530 20.838 1.00 78.44 231 VAL A O 1
ATOM 1859 N N . PRO A 1 232 ? -7.436 -5.229 19.103 1.00 73.50 232 PRO A N 1
ATOM 1860 C CA . PRO A 1 232 ? -8.304 -4.363 19.884 1.00 73.50 232 PRO A CA 1
ATOM 1861 C C . PRO A 1 232 ? -9.440 -5.138 20.541 1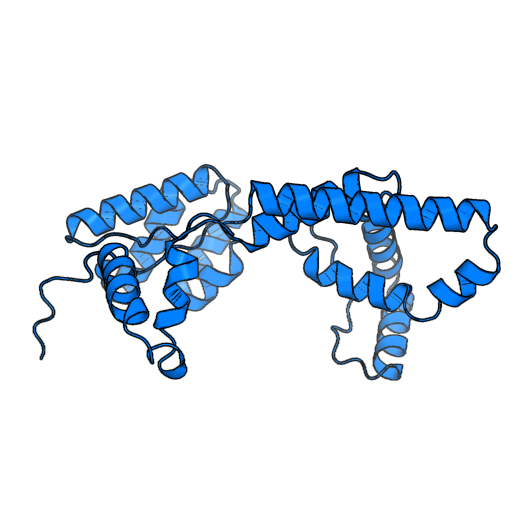.00 73.50 232 PRO A C 1
ATOM 1863 O O . PRO A 1 232 ? -9.817 -6.224 20.102 1.00 73.50 232 PRO A O 1
ATOM 1866 N N . LYS A 1 233 ? -10.048 -4.543 21.568 1.00 69.56 233 LYS A N 1
ATOM 1867 C CA . LYS A 1 233 ? -11.261 -5.094 22.174 1.00 69.56 233 LYS A CA 1
ATOM 1868 C C . LYS A 1 233 ? -12.384 -5.098 21.135 1.00 69.56 233 LYS A C 1
ATOM 1870 O O . LYS A 1 233 ? -13.003 -4.071 20.877 1.00 69.56 233 LYS A O 1
ATOM 1875 N N . LEU A 1 234 ? -12.639 -6.257 20.545 1.00 63.38 234 LEU A N 1
ATOM 1876 C CA . LEU A 1 234 ? -13.846 -6.518 19.776 1.00 63.38 234 LEU A CA 1
ATOM 1877 C C . LEU A 1 234 ? -14.919 -6.860 20.809 1.00 63.38 234 LEU A C 1
ATOM 1879 O O . LEU A 1 234 ? -14.799 -7.893 21.453 1.00 63.38 234 LEU A O 1
ATOM 1883 N N . LEU A 1 235 ? -15.845 -5.924 21.051 1.00 56.72 235 LEU A N 1
ATOM 1884 C CA . LEU A 1 235 ? -16.989 -5.985 21.978 1.00 56.72 235 LEU A CA 1
ATOM 1885 C C . LEU A 1 235 ? -16.892 -7.001 23.140 1.00 56.72 235 LEU A C 1
ATOM 1887 O O . LEU A 1 235 ? -17.053 -8.203 22.964 1.00 56.72 235 LEU A O 1
ATOM 1891 N N . ILE A 1 236 ? -16.812 -6.499 24.377 1.00 53.56 236 ILE A N 1
ATOM 1892 C CA . ILE A 1 236 ? -16.929 -7.323 25.603 1.00 53.56 236 ILE A CA 1
ATOM 1893 C C . ILE A 1 236 ? -18.327 -7.978 25.736 1.00 53.56 236 ILE A C 1
ATOM 1895 O O . ILE A 1 236 ? -18.493 -8.926 26.495 1.00 53.56 236 ILE A O 1
ATOM 1899 N N . ASN A 1 237 ? -19.315 -7.536 24.949 1.00 45.12 237 ASN A N 1
ATOM 1900 C CA . ASN A 1 237 ? -20.697 -8.008 25.005 1.00 45.12 237 ASN A CA 1
ATOM 1901 C C . ASN A 1 237 ? -21.118 -8.747 23.729 1.00 45.12 237 ASN A C 1
ATOM 1903 O O . ASN A 1 237 ? -22.177 -8.462 23.174 1.00 45.12 237 ASN A O 1
ATOM 1907 N N . ALA A 1 238 ? -20.330 -9.720 23.270 1.00 46.12 238 ALA A N 1
ATOM 1908 C CA . ALA A 1 238 ? -20.961 -10.834 22.575 1.00 46.12 238 ALA A CA 1
ATOM 1909 C C . ALA A 1 238 ? -21.820 -11.566 23.619 1.00 46.12 238 ALA A C 1
ATOM 1911 O O . ALA A 1 238 ? -21.354 -12.487 24.288 1.00 46.12 238 ALA A O 1
ATOM 1912 N N . GLN A 1 239 ? -23.064 -11.111 23.815 1.00 39.22 239 GLN A N 1
ATOM 1913 C CA . GLN A 1 239 ? -24.108 -12.059 24.168 1.00 39.22 239 GLN A CA 1
ATOM 1914 C C . GLN A 1 239 ? -24.076 -13.083 23.040 1.00 39.22 239 GLN A C 1
ATOM 1916 O O . GLN A 1 239 ? -24.340 -12.769 21.881 1.00 39.22 239 GLN A O 1
ATOM 1921 N N . VAL A 1 240 ? -23.536 -14.248 23.377 1.00 34.97 240 VAL A N 1
ATOM 1922 C CA . VAL A 1 240 ? -23.654 -15.444 22.566 1.00 34.97 240 VAL A CA 1
ATOM 1923 C C . VAL A 1 240 ? -25.143 -15.768 22.603 1.00 34.97 240 VAL A C 1
ATOM 1925 O O . VAL A 1 240 ? -25.607 -16.341 23.587 1.00 34.97 240 VAL A O 1
ATOM 1928 N N . ASP A 1 241 ? -25.876 -15.283 21.605 1.00 34.81 241 ASP A N 1
ATOM 1929 C CA . ASP A 1 241 ? -27.181 -15.837 21.247 1.00 34.81 241 ASP A CA 1
ATOM 1930 C C . ASP A 1 241 ? -26.969 -17.179 20.530 1.00 34.81 241 ASP A C 1
ATOM 1932 O O . ASP A 1 241 ? -26.054 -17.259 19.670 1.00 34.81 241 ASP A O 1
#

pLDDT: mean 72.68, std 13.84, range [34.81, 94.38]

Radius of gyration: 23.65 Å; chains: 1; bounding box: 59×46×62 Å

Foldseek 3Di:
DQPPVLVVLDVQLVVQSVVCVVVVDLALVSNLCSSVVSCVVVVHDLLPAAADAAAPDPSVVSNQVVSQVVNVVVQWGYQPPDYHLLNLLLVLLVQLVVLDPPPVLVVLQVVLVVQVVDPVSLVVQLVVCVVVVDPDDSGSDDDDSSPCVVVCVVCCVVCVPVVVVVCVPPDPVVVVVVVVSVVSSVVSSVVSCVVPPVPVPLLVVLCVLVPVVSVPDPVNVVSVVVNVVSRIPSDPDPPVD

Secondary structure (DSSP, 8-state):
-HHHHHHHTHHHHHHHHHHHHHTT---HHHHHHHHHHHHHHTT--GGG-------S-HHHHHHHHHHHHHHHTTT-------S-HHHHHHHHHHHHHHSSTT-HHHHHHHHHHHHHT-HHHHHHHHHHHHHTT--S-SS-----TT-HHHHHHHHHHHHSSHHHHHTTSS-HHHHHHHHHHHHHHHHHHHHHHHHHS-TT-HHHHHGGGGSGGG--STHHHHHHHHHHHHS----TT----

Organism: NCBI:txid392030